Protein AF-A0A5N6RL38-F1 (afdb_monomer_lite)

InterPro domains:
  IPR000118 Granulin [PF00396] (204-251)
  IPR000118 Granulin [SM00277] (193-250)
  IPR013128 Peptidase C1A [PTHR12411] (42-161)
  IPR013201 Cathepsin propeptide inhibitor domain (I29) [PF08246] (51-108)
  IPR013201 Cathepsin propeptide inhibitor domain (I29) [SM00848] (51-108)
  IPR037277 Granulin superfamily [G3DSA:2.10.25.160] (190-253)
  IPR038765 Papain-like cysteine peptidase superfamily [SSF54001] (43-161)

Secondary structure (DSSP, 8-state):
------------------------------TTS------SS--HHHHHHHHHHHHHHHT----STTHHHHHHHHHHHHHHHHHHHHH-TT-SS-----TTTTS-HHHHHHHHSPPPPPS----PPP-GGGPPPTT----S---GGGGT-SPPP---TT-TT-THHHHTTSSSSPPPP----------PPPEE-SSSEEE-TTPEEEEEEEETTEEEEEEEESSTT-EE-TTSSEEE-TTS-EEETTTTEEESSTT-S-EEEPEEPEEPEEGGGGS--

Organism: NCBI:txid176857

Sequence (277 aa):
MGSYRSPPTMAIFLFMIFTISSALDMSIISYDESHGDKSSGRTDEEVMAVYEAWLTKHGKAYNAIGEKEKRFEIFKDNLRFIDEHNNAESRTYKVGLNRFADLTNEEYRSTYLGAKLSTKKRLSKRSDRYEPRVGDQLPDSVDWRKKGVVLDVKDQGSCGRDRECLLMYFKKGQNPPNPGPSPPSPIKPPTVCDNYYNCPESNTCCCVYEYASYCFAWGCCPLESATCCDDHYSCCPHDYPVCNVNAGTCLMSKNNPLGVKALKRTPAKPRWTFGSA

pLDDT: mean 76.68, std 18.56, range [35.06, 96.31]

Foldseek 3Di:
DDDDDDDDDDDDDDDDDDDDDDDDDPDPPPPPPPPPVPPVDDDPVRLVVVVVVLCVVLVDDDDDDCLVVLLSVLLRVLVVVQVVQQPDPPDPDHDDDDNCSSDDPVRCCVQAAADDDPPPPPPDDDDCPPPDDPPDDDDPDDDCVVVVQDDDDDDLPRVRYDCVSVVVRPPDDPHPDPPPPDPPRPLAPFDDPDPWWTHHPQWDWDAQDDDPNDRPWTWTHNHHPWAQDPVSFWIHYPCQNQDPPVVQWGHNDPPDPDTDHTTTTHTTDTPVVPPDD

Radius of gyration: 40.97 Å; chains: 1; bounding box: 90×60×136 Å

Structure (mmCIF, N/CA/C/O backbone):
data_AF-A0A5N6RL38-F1
#
_entry.id   AF-A0A5N6RL38-F1
#
loop_
_atom_site.group_PDB
_atom_site.id
_atom_site.type_symbol
_atom_site.label_atom_id
_atom_site.label_alt_id
_atom_site.label_comp_id
_atom_site.label_asym_id
_atom_site.label_entity_id
_atom_site.label_seq_id
_atom_site.pdbx_PDB_ins_code
_atom_site.Cartn_x
_atom_site.Cartn_y
_atom_site.Cartn_z
_atom_site.occupancy
_atom_site.B_iso_or_equiv
_atom_site.auth_seq_id
_atom_site.auth_comp_id
_atom_site.auth_asym_id
_atom_site.auth_atom_id
_atom_site.pdbx_PDB_model_num
ATOM 1 N N . MET A 1 1 ? -55.870 -2.895 92.019 1.00 42.12 1 MET A N 1
ATOM 2 C CA . MET A 1 1 ? -56.434 -2.339 90.769 1.00 42.12 1 MET A CA 1
ATOM 3 C C . MET A 1 1 ? -55.890 -0.931 90.612 1.00 42.12 1 MET A C 1
ATOM 5 O O . MET A 1 1 ? -56.356 -0.027 91.287 1.00 42.12 1 MET A O 1
ATOM 9 N N . GLY A 1 2 ? -54.806 -0.784 89.849 1.00 36.09 2 GLY A N 1
ATOM 10 C CA . GLY A 1 2 ? -54.150 0.502 89.620 1.00 36.09 2 GLY A CA 1
ATOM 11 C C . GLY A 1 2 ? -54.701 1.179 88.370 1.00 36.09 2 GLY A C 1
ATOM 12 O O . GLY A 1 2 ? -54.863 0.535 87.336 1.00 36.09 2 GLY A O 1
ATOM 13 N N . SER A 1 3 ? -54.987 2.472 88.472 1.00 41.44 3 SER A N 1
ATOM 14 C CA . SER A 1 3 ? -55.182 3.383 87.343 1.00 41.44 3 SER A CA 1
ATOM 15 C C . SER A 1 3 ? -55.082 4.810 87.857 1.00 41.44 3 SER A C 1
ATOM 17 O O . SER A 1 3 ? -56.009 5.251 88.513 1.00 41.44 3 SER A O 1
ATOM 19 N N . TYR A 1 4 ? -53.991 5.514 87.553 1.00 39.34 4 TYR A N 1
ATOM 20 C CA . TYR A 1 4 ? -53.953 6.978 87.459 1.00 39.34 4 TYR A CA 1
ATOM 21 C C . TYR A 1 4 ? -52.812 7.378 86.508 1.00 39.34 4 TYR A C 1
ATOM 23 O O . TYR A 1 4 ? -51.667 6.970 86.688 1.00 39.34 4 TYR A O 1
ATOM 31 N N . ARG A 1 5 ? -53.161 8.126 85.454 1.00 50.78 5 ARG A N 1
ATOM 32 C CA . ARG A 1 5 ? -52.254 8.777 84.493 1.00 50.78 5 ARG A CA 1
ATOM 33 C C . ARG A 1 5 ? -51.988 10.218 84.941 1.00 50.78 5 ARG A C 1
ATOM 35 O O . ARG A 1 5 ? -52.941 10.893 85.321 1.00 50.78 5 ARG A O 1
ATOM 42 N N . SER A 1 6 ? -50.759 10.708 84.756 1.00 51.50 6 SER A N 1
ATOM 43 C CA . SER A 1 6 ? -50.420 12.141 84.617 1.00 51.50 6 SER A CA 1
ATOM 44 C C . SER A 1 6 ? -49.004 12.334 84.006 1.00 51.50 6 SER A C 1
ATOM 46 O O . SER A 1 6 ? -48.228 11.378 84.025 1.00 51.50 6 SER A O 1
ATOM 48 N N . PRO A 1 7 ? -48.688 13.509 83.407 1.00 56.84 7 PRO A N 1
ATOM 49 C CA . PRO A 1 7 ? -47.743 13.698 82.284 1.00 56.84 7 PRO A CA 1
ATOM 50 C C . PRO A 1 7 ? -46.402 14.350 82.702 1.00 56.84 7 PRO A C 1
ATOM 52 O O . PRO A 1 7 ? -46.218 14.613 83.889 1.00 56.84 7 PRO A O 1
ATOM 55 N N . PRO A 1 8 ? -45.518 14.740 81.754 1.00 50.09 8 PRO A N 1
ATOM 56 C CA . PRO A 1 8 ? -44.605 15.846 82.000 1.00 50.09 8 PRO A CA 1
ATOM 57 C C . PRO A 1 8 ? -44.793 17.028 81.041 1.00 50.09 8 PRO A C 1
ATOM 59 O O . PRO A 1 8 ? -44.915 16.922 79.822 1.00 50.09 8 PRO A O 1
ATOM 62 N N . THR A 1 9 ? -44.794 18.170 81.703 1.00 47.78 9 THR A N 1
ATOM 63 C CA . THR A 1 9 ? -44.729 19.564 81.292 1.00 47.78 9 THR A CA 1
ATOM 64 C C . THR A 1 9 ? -43.431 19.948 80.572 1.00 47.78 9 THR A C 1
ATOM 66 O O . THR A 1 9 ? -42.347 19.574 81.000 1.00 47.78 9 THR A O 1
ATOM 69 N N . MET A 1 10 ? -43.592 20.788 79.545 1.00 48.28 10 MET A N 1
ATOM 70 C CA . MET A 1 10 ? -42.823 22.002 79.218 1.00 48.28 10 MET A CA 1
ATOM 71 C C . MET A 1 10 ? -41.293 22.027 79.399 1.00 48.28 10 MET A C 1
ATOM 73 O O . MET A 1 10 ? -40.788 22.165 80.508 1.00 48.28 10 MET A O 1
ATOM 77 N N . ALA A 1 11 ? -40.589 22.173 78.275 1.00 50.19 11 ALA A N 1
ATOM 78 C CA . ALA A 1 11 ? -39.416 23.044 78.176 1.00 50.19 11 ALA A CA 1
ATOM 79 C C . ALA A 1 11 ? -39.351 23.644 76.759 1.00 50.19 11 ALA A C 1
ATOM 81 O O . ALA A 1 11 ? -38.623 23.185 75.885 1.00 50.19 11 ALA A O 1
ATOM 82 N N . ILE A 1 12 ? -40.193 24.653 76.529 1.00 53.59 12 ILE A N 1
ATOM 83 C CA . ILE A 1 12 ? -40.044 25.624 75.442 1.00 53.59 12 ILE A CA 1
ATOM 84 C C . ILE A 1 12 ? -39.131 26.721 75.981 1.00 53.59 12 ILE A C 1
ATOM 86 O O . ILE A 1 12 ? -39.532 27.366 76.935 1.00 53.59 12 ILE A O 1
ATOM 90 N N . PHE A 1 13 ? -37.946 26.893 75.396 1.00 40.84 13 PHE A N 1
ATOM 91 C CA . PHE A 1 13 ? -37.126 28.117 75.275 1.00 40.84 13 PHE A CA 1
ATOM 92 C C . PHE A 1 13 ? -35.859 27.636 74.544 1.00 40.84 13 PHE A C 1
ATOM 94 O O . PHE A 1 13 ? -35.056 26.910 75.112 1.00 40.84 13 PHE A O 1
ATOM 101 N N . LEU A 1 14 ? -35.695 27.839 73.238 1.00 44.47 14 LEU A N 1
ATOM 102 C CA . LEU A 1 14 ? -35.314 29.119 72.650 1.00 44.47 14 LEU A CA 1
ATOM 103 C C . LEU A 1 14 ? -35.793 29.198 71.190 1.00 44.47 14 LEU A C 1
ATOM 105 O O . LEU A 1 14 ? -35.226 28.585 70.290 1.00 44.47 14 LEU A O 1
ATOM 109 N N . PHE A 1 15 ? -36.821 30.013 70.965 1.00 47.41 15 PHE A N 1
ATOM 110 C CA . PHE A 1 15 ? -36.928 30.811 69.748 1.00 47.41 15 PHE A CA 1
ATOM 111 C C . PHE A 1 15 ? -35.796 31.839 69.766 1.00 47.41 15 PHE A C 1
ATOM 113 O O . PHE A 1 15 ? -35.654 32.507 70.787 1.00 47.41 15 PHE A O 1
ATOM 120 N N . MET A 1 16 ? -35.048 31.983 68.666 1.00 48.44 16 MET A N 1
ATOM 121 C CA . MET A 1 16 ? -34.667 33.285 68.103 1.00 48.44 16 MET A CA 1
ATOM 122 C C . MET A 1 16 ? -33.774 33.145 66.841 1.00 48.44 16 MET A C 1
ATOM 124 O O . MET A 1 16 ? -32.588 32.873 66.952 1.00 48.44 16 MET A O 1
ATOM 128 N N . ILE A 1 17 ? -34.391 33.459 65.685 1.00 48.88 17 ILE A N 1
ATOM 129 C CA . ILE A 1 17 ? -33.877 34.230 64.521 1.00 48.88 17 ILE A CA 1
ATOM 130 C C . ILE A 1 17 ? -32.663 33.619 63.758 1.00 48.88 17 ILE A C 1
ATOM 132 O O . ILE A 1 17 ? -31.577 33.502 64.299 1.00 48.88 17 ILE A O 1
ATOM 136 N N . PHE A 1 18 ? -32.741 33.215 62.482 1.00 46.25 18 PHE A N 1
ATOM 137 C CA . PHE A 1 18 ? -33.043 34.070 61.326 1.00 46.25 18 PHE A CA 1
ATOM 138 C C . PHE A 1 18 ? -33.491 33.278 60.085 1.00 46.25 18 PHE A C 1
ATOM 140 O O . PHE A 1 18 ? -32.817 32.372 59.605 1.00 46.25 18 PHE A O 1
ATOM 147 N N . THR A 1 19 ? -34.616 33.720 59.532 1.00 57.88 19 THR A N 1
ATOM 148 C CA . THR A 1 19 ? -35.126 33.487 58.180 1.00 57.88 19 THR A CA 1
ATOM 149 C C . THR A 1 19 ? -34.379 34.343 57.150 1.00 57.88 19 THR A C 1
ATOM 151 O O . THR A 1 19 ? -34.509 35.563 57.205 1.00 57.88 19 THR A O 1
ATOM 154 N N . ILE A 1 20 ? -33.676 33.723 56.197 1.00 51.78 20 ILE A N 1
ATOM 155 C CA . ILE A 1 20 ? -33.351 34.188 54.823 1.00 51.78 20 ILE A CA 1
ATOM 156 C C . ILE A 1 20 ? -33.057 32.870 54.067 1.00 51.78 20 ILE A C 1
ATOM 158 O O . ILE A 1 20 ? -32.337 32.044 54.607 1.00 51.78 20 ILE A O 1
ATOM 162 N N . SER A 1 21 ? -33.552 32.482 52.898 1.00 52.34 21 SER A N 1
ATOM 163 C CA . SER A 1 21 ? -34.237 33.121 51.784 1.00 52.34 21 SER A CA 1
ATOM 164 C C . SER A 1 21 ? -35.012 32.022 51.051 1.00 52.34 21 SER A C 1
ATOM 166 O O . SER A 1 21 ? -34.586 30.869 51.017 1.00 52.34 21 SER A O 1
ATOM 168 N N . SER A 1 22 ? -36.110 32.394 50.416 1.00 54.09 22 SER A N 1
ATOM 169 C CA . SER A 1 22 ? -36.844 31.616 49.421 1.00 54.09 22 SER A CA 1
ATOM 170 C C . SER A 1 22 ? -35.962 31.047 48.298 1.00 54.09 22 SER A C 1
ATOM 172 O O . SER A 1 22 ? -35.181 31.781 47.698 1.00 54.09 22 SER A O 1
ATOM 174 N N . ALA A 1 23 ? -36.193 29.784 47.928 1.00 51.56 23 ALA A N 1
ATOM 175 C CA . ALA A 1 23 ? -36.010 29.301 46.559 1.00 51.56 23 ALA A CA 1
ATOM 176 C C . ALA A 1 23 ? -36.928 28.089 46.299 1.00 51.56 23 ALA A C 1
ATOM 178 O O . ALA A 1 23 ? -36.664 26.979 46.742 1.00 51.56 23 ALA A O 1
ATOM 179 N N . LEU A 1 24 ? -38.064 28.419 45.679 1.00 47.03 24 LEU A N 1
ATOM 180 C CA . LEU A 1 24 ? -38.909 27.694 44.721 1.00 47.03 24 LEU A CA 1
ATOM 181 C C . LEU A 1 24 ? -38.650 26.195 44.475 1.00 47.03 24 LEU A C 1
ATOM 183 O O . LEU A 1 24 ? -37.523 25.787 44.219 1.00 47.03 24 LEU A O 1
ATOM 187 N N . ASP A 1 25 ? -39.756 25.441 44.432 1.00 48.50 25 ASP A N 1
ATOM 188 C CA . ASP A 1 25 ? -39.986 24.273 43.569 1.00 48.50 25 ASP A CA 1
ATOM 189 C C . ASP A 1 25 ? -38.726 23.515 43.126 1.00 48.50 25 ASP A C 1
ATOM 191 O O . ASP A 1 25 ? -38.200 23.718 42.028 1.00 48.50 25 ASP A O 1
ATOM 195 N N . MET A 1 26 ? -38.305 22.524 43.917 1.00 47.22 26 MET A N 1
ATOM 196 C CA . MET A 1 26 ? -37.606 21.372 43.341 1.00 47.22 26 MET A CA 1
ATOM 197 C C . MET A 1 26 ? -38.661 20.533 42.626 1.00 47.22 26 MET A C 1
ATOM 199 O O . MET A 1 26 ? -39.158 19.526 43.125 1.00 47.22 26 MET A O 1
ATOM 203 N N . SER A 1 27 ? -39.074 21.080 41.486 1.00 44.47 27 SER A N 1
ATOM 204 C CA . SER A 1 27 ? -39.887 20.453 40.469 1.00 44.47 27 SER A CA 1
ATOM 205 C C . SER A 1 27 ? -39.521 18.977 40.323 1.00 44.47 27 SER A C 1
ATOM 207 O O . SER A 1 27 ? -38.352 18.585 40.373 1.00 44.47 27 SER A O 1
ATOM 209 N N . ILE A 1 28 ? -40.551 18.165 40.082 1.00 43.66 28 ILE A N 1
ATOM 210 C CA . ILE A 1 28 ? -40.451 17.059 39.135 1.00 43.66 28 ILE A CA 1
ATOM 211 C C . ILE A 1 28 ? -39.807 17.668 37.891 1.00 43.66 28 ILE A C 1
ATOM 213 O O . ILE A 1 28 ? -40.479 18.231 37.028 1.00 43.66 28 ILE A O 1
ATOM 217 N N . ILE A 1 29 ? -38.481 17.647 37.834 1.00 43.50 29 ILE A N 1
ATOM 218 C CA . ILE A 1 29 ? -37.806 17.778 36.569 1.00 43.50 29 ILE A CA 1
ATOM 219 C C . ILE A 1 29 ? -38.124 16.442 35.919 1.00 43.50 29 ILE A C 1
ATOM 221 O O . ILE A 1 29 ? -37.565 15.396 36.243 1.00 43.50 29 ILE A O 1
ATOM 225 N N . SER A 1 30 ? -39.148 16.503 35.077 1.00 51.22 30 SER A N 1
ATOM 226 C CA . SER A 1 30 ? -39.214 15.825 33.796 1.00 51.22 30 SER A CA 1
ATOM 227 C C . SER A 1 30 ? -37.838 15.909 33.113 1.00 51.22 30 SER A C 1
ATOM 229 O O . SER A 1 30 ? -37.623 16.692 32.192 1.00 51.22 30 SER A O 1
ATOM 231 N N . TYR A 1 31 ? -36.880 15.145 33.629 1.00 44.09 31 TYR A N 1
ATOM 232 C CA . TYR A 1 31 ? -35.752 14.627 32.887 1.00 44.09 31 TYR A CA 1
ATOM 233 C C . TYR A 1 31 ? -36.370 13.429 32.153 1.00 44.09 31 TYR A C 1
ATOM 235 O O . TYR A 1 31 ? -36.601 12.393 32.758 1.00 44.09 31 TYR A O 1
ATOM 243 N N . ASP A 1 32 ? -36.802 13.494 30.908 1.00 49.25 32 ASP A N 1
ATOM 244 C CA . ASP A 1 32 ? -36.323 14.320 29.825 1.00 49.25 32 ASP A CA 1
ATOM 245 C C . ASP A 1 32 ? -37.193 13.951 28.611 1.00 49.25 32 ASP A C 1
ATOM 247 O O . ASP A 1 32 ? -37.049 12.877 28.035 1.00 49.25 32 ASP A O 1
ATOM 251 N N . GLU A 1 33 ? -38.154 14.805 28.264 1.00 49.72 33 GLU A N 1
ATOM 252 C CA . GLU A 1 33 ? -38.989 14.649 27.064 1.00 49.72 33 GLU A CA 1
ATOM 253 C C . GLU A 1 33 ? -38.435 15.503 25.906 1.00 49.72 33 GLU A C 1
ATOM 255 O O . GLU A 1 33 ? -39.158 15.887 24.986 1.00 49.72 33 GLU A O 1
ATOM 260 N N . SER A 1 34 ? -37.131 15.830 25.935 1.00 49.81 34 SER A N 1
ATOM 261 C CA . SER A 1 34 ? -36.486 16.579 24.853 1.00 49.81 34 SER A CA 1
ATOM 262 C C . SER A 1 34 ? -35.002 16.292 24.591 1.00 49.81 34 SER A C 1
ATOM 264 O O . SER A 1 34 ? -34.383 17.083 23.882 1.00 49.81 34 SER A O 1
ATOM 266 N N . HIS A 1 35 ? -34.429 15.161 25.009 1.00 49.09 35 HIS A N 1
ATOM 267 C CA . HIS A 1 35 ? -33.326 14.540 24.264 1.00 49.09 35 HIS A CA 1
ATOM 268 C C . HIS A 1 35 ? -33.933 13.581 23.247 1.00 49.09 35 HIS A C 1
ATOM 270 O O . HIS A 1 35 ? -33.623 12.395 23.168 1.00 49.09 35 HIS A O 1
ATOM 276 N N . GLY A 1 36 ? -34.740 14.153 22.353 1.00 46.06 36 GLY A N 1
ATOM 277 C CA . GLY A 1 36 ? -34.623 13.759 20.961 1.00 46.06 36 GLY A CA 1
ATOM 278 C C . GLY A 1 36 ? -33.230 14.168 20.496 1.00 46.06 36 GLY A C 1
ATOM 279 O O . GLY A 1 36 ? -33.098 15.137 19.747 1.00 46.06 36 GLY A O 1
ATOM 280 N N . ASP A 1 37 ? -32.198 13.480 20.995 1.00 44.47 37 ASP A N 1
ATOM 281 C CA . ASP A 1 37 ? -30.865 13.556 20.441 1.00 44.47 37 ASP A CA 1
ATOM 282 C C . ASP A 1 37 ? -31.009 13.024 19.024 1.00 44.47 37 ASP A C 1
ATOM 284 O O . ASP A 1 37 ? -31.020 11.826 18.756 1.00 44.47 37 ASP A O 1
ATOM 288 N N . LYS A 1 38 ? -31.167 13.956 18.089 1.00 48.16 38 LYS A N 1
ATOM 289 C CA . LYS A 1 38 ? -30.940 13.721 16.669 1.00 48.16 38 LYS A CA 1
ATOM 290 C C . LYS A 1 38 ? -29.438 13.551 16.422 1.00 48.16 38 LYS A C 1
ATOM 292 O O . LYS A 1 38 ? -28.908 14.066 15.439 1.00 48.16 38 LYS A O 1
ATOM 297 N N . SER A 1 39 ? -28.747 12.821 17.290 1.00 47.84 39 SER A N 1
ATOM 298 C CA . SER A 1 39 ? -27.558 12.103 16.907 1.00 47.84 39 SER A CA 1
ATOM 299 C C . SER A 1 39 ? -28.033 11.071 15.903 1.00 47.84 39 SER A C 1
ATOM 301 O O . SER A 1 39 ? -28.831 10.187 16.193 1.00 47.84 39 SER A O 1
ATOM 303 N N . SER A 1 40 ? -27.547 11.189 14.678 1.00 56.59 40 SER A N 1
ATOM 304 C CA . SER A 1 40 ? -27.689 10.171 13.638 1.00 56.59 40 SER A CA 1
ATOM 305 C C . SER A 1 40 ? -26.962 8.851 14.003 1.00 56.59 40 SER A C 1
ATOM 307 O O . SER A 1 40 ? -26.599 8.087 13.106 1.00 56.59 40 SER A O 1
ATOM 309 N N . GLY A 1 41 ? -26.685 8.606 15.289 1.00 66.75 41 GLY A N 1
ATOM 310 C CA . GLY A 1 41 ? -25.883 7.518 15.833 1.00 66.75 41 GLY A CA 1
ATOM 311 C C . GLY A 1 41 ? -26.693 6.564 16.714 1.00 66.75 41 GLY A C 1
ATOM 312 O O . GLY A 1 41 ? -27.772 6.894 17.195 1.00 66.75 41 GLY A O 1
ATOM 313 N N . ARG A 1 42 ? -26.154 5.353 16.891 1.00 82.38 42 ARG A N 1
ATOM 314 C CA . ARG A 1 42 ? -26.738 4.274 17.708 1.00 82.38 42 ARG A CA 1
ATOM 315 C C . ARG A 1 42 ? -26.854 4.673 19.180 1.00 82.38 42 ARG A C 1
ATOM 317 O O . ARG A 1 42 ? -25.978 5.385 19.673 1.00 82.38 42 ARG A O 1
ATOM 324 N N . THR A 1 43 ? -27.874 4.171 19.878 1.00 89.62 43 THR A N 1
ATOM 325 C CA . THR A 1 43 ? -28.007 4.393 21.332 1.00 89.62 43 THR A CA 1
ATOM 326 C C . THR A 1 43 ? -26.981 3.573 22.113 1.00 89.62 43 THR A C 1
ATOM 328 O O . THR A 1 43 ? -26.451 2.576 21.612 1.00 89.62 43 THR A O 1
ATOM 331 N N . ASP A 1 44 ? -26.695 3.958 23.356 1.00 86.69 44 ASP A N 1
ATOM 332 C CA . ASP A 1 44 ? -25.724 3.241 24.190 1.00 86.69 44 ASP A CA 1
ATOM 333 C C . ASP A 1 44 ? -26.150 1.789 24.462 1.00 86.69 44 ASP A C 1
ATOM 335 O O . ASP A 1 44 ? -25.299 0.896 24.494 1.00 86.69 44 ASP A O 1
ATOM 339 N N . GLU A 1 45 ? -27.454 1.516 24.558 1.00 90.12 45 GLU A N 1
ATOM 340 C CA . GLU A 1 45 ? -28.002 0.161 24.682 1.00 90.12 45 GLU A CA 1
ATOM 341 C C . GLU A 1 45 ? -27.733 -0.678 23.427 1.00 90.12 45 GLU A C 1
ATOM 343 O O . GLU A 1 45 ? -27.329 -1.840 23.523 1.00 90.12 45 GLU A O 1
ATOM 348 N N . GLU A 1 46 ? -27.908 -0.091 22.240 1.00 91.81 46 GLU A N 1
ATOM 349 C CA . GLU A 1 46 ? -27.611 -0.759 20.971 1.00 91.81 46 GLU A CA 1
ATOM 350 C C . GLU A 1 46 ? -26.112 -1.039 20.831 1.00 91.81 46 GLU A C 1
ATOM 352 O O . GLU A 1 46 ? -25.711 -2.137 20.431 1.00 91.81 46 GLU A O 1
ATOM 357 N N . VAL A 1 47 ? -25.265 -0.069 21.188 1.00 93.44 47 VAL A N 1
ATOM 358 C CA . VAL A 1 47 ? -23.804 -0.224 21.155 1.00 93.44 47 VAL A CA 1
ATOM 359 C C . VAL A 1 47 ? -23.356 -1.307 22.136 1.00 93.44 47 VAL A C 1
ATOM 361 O O . VAL A 1 47 ? -22.500 -2.122 21.781 1.00 93.44 47 VAL A O 1
ATOM 364 N N . MET A 1 48 ? -23.957 -1.378 23.326 1.00 92.44 48 MET A N 1
ATOM 365 C CA . MET A 1 48 ? -23.683 -2.433 24.305 1.00 92.44 48 MET A CA 1
ATOM 366 C C . MET A 1 48 ? -24.052 -3.817 23.763 1.00 92.44 48 MET A C 1
ATOM 368 O O . MET A 1 48 ? -23.231 -4.733 23.820 1.00 92.44 48 MET A O 1
ATOM 372 N N . ALA A 1 49 ? -25.231 -3.971 23.156 1.00 94.69 49 ALA A N 1
ATOM 373 C CA . ALA A 1 49 ? -25.642 -5.243 22.558 1.00 94.69 49 ALA A CA 1
ATOM 374 C C . ALA A 1 49 ? -24.682 -5.694 21.439 1.00 94.69 49 ALA A C 1
ATOM 376 O O . ALA A 1 49 ? -24.295 -6.866 21.362 1.00 94.69 49 ALA A O 1
ATOM 377 N N . VAL A 1 50 ? -24.236 -4.758 20.592 1.00 94.69 50 VAL A N 1
ATOM 378 C CA . VAL A 1 50 ? -23.227 -5.026 19.554 1.00 94.69 50 VAL A CA 1
ATOM 379 C C . VAL A 1 50 ? -21.884 -5.416 20.176 1.00 94.69 50 VAL A C 1
ATOM 381 O O . VAL A 1 50 ? -21.222 -6.332 19.678 1.00 94.69 50 VAL A O 1
ATOM 384 N N . TYR A 1 51 ? -21.481 -4.758 21.262 1.00 94.69 51 TYR A N 1
ATOM 385 C CA . TYR A 1 51 ? -20.240 -5.055 21.970 1.00 94.69 51 TYR A CA 1
ATOM 386 C C . TYR A 1 51 ? -20.250 -6.459 22.580 1.00 94.69 51 TYR A C 1
ATOM 388 O O . TYR A 1 51 ? -19.310 -7.221 22.362 1.00 94.69 51 TYR A O 1
ATOM 396 N N . GLU A 1 52 ? -21.320 -6.863 23.261 1.00 93.56 52 GLU A N 1
ATOM 397 C CA . GLU A 1 52 ? -21.435 -8.204 23.854 1.00 93.56 52 GLU A CA 1
ATOM 398 C C . GLU A 1 52 ? -21.417 -9.318 22.797 1.00 93.56 52 GLU A C 1
ATOM 400 O O . GLU A 1 52 ? -20.721 -10.335 22.947 1.00 93.56 52 GLU A O 1
ATOM 405 N N . ALA A 1 53 ? -22.105 -9.102 21.672 1.00 95.31 53 ALA A N 1
ATOM 406 C CA . ALA A 1 53 ? -22.042 -10.004 20.525 1.00 95.31 53 ALA A CA 1
ATOM 407 C C . ALA A 1 53 ? -20.620 -10.074 19.941 1.00 95.31 53 ALA A C 1
ATOM 409 O O . ALA A 1 53 ? -20.125 -11.153 19.595 1.00 95.31 53 ALA A O 1
ATOM 410 N N . TRP A 1 54 ? -19.930 -8.933 19.860 1.00 96.31 54 TRP A N 1
ATOM 411 C CA . TRP A 1 54 ? -18.552 -8.853 19.386 1.00 96.31 54 TRP A CA 1
ATOM 412 C C . TRP A 1 54 ? -17.568 -9.576 20.315 1.00 96.31 54 TRP A C 1
ATOM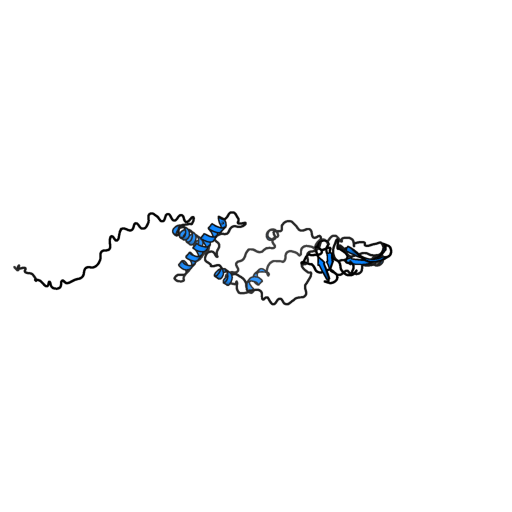 414 O O . TRP A 1 54 ? -16.699 -10.295 19.808 1.00 96.31 54 TRP A O 1
ATOM 424 N N . LEU A 1 55 ? -17.724 -9.453 21.639 1.00 94.38 55 LEU A N 1
ATOM 425 C CA . LEU A 1 55 ? -16.910 -10.158 22.637 1.00 94.38 55 LEU A CA 1
ATOM 426 C C . LEU A 1 55 ? -17.031 -11.669 22.475 1.00 94.38 55 LEU A C 1
ATOM 428 O O . LEU A 1 55 ? -16.018 -12.367 22.407 1.00 94.38 55 LEU A O 1
ATOM 432 N N . THR A 1 56 ? -18.266 -12.153 22.336 1.00 94.31 56 THR A N 1
ATOM 433 C CA . THR A 1 56 ? -18.564 -13.575 22.133 1.00 94.31 56 THR A CA 1
ATOM 434 C C . THR A 1 56 ? -17.940 -14.081 20.834 1.00 94.31 56 THR A C 1
ATOM 436 O O . THR A 1 56 ? -17.249 -15.098 20.825 1.00 94.31 56 THR A O 1
ATOM 439 N N . LYS A 1 57 ? -18.104 -13.333 19.736 1.00 94.31 57 LYS A N 1
ATOM 440 C CA . LYS A 1 57 ? -17.559 -13.692 18.418 1.00 94.31 57 LYS A CA 1
ATOM 441 C C . LYS A 1 57 ? -16.031 -13.783 18.404 1.00 94.31 57 LYS A C 1
ATOM 443 O O . LYS A 1 57 ? -15.482 -14.618 17.690 1.00 94.31 57 LYS A O 1
ATOM 448 N N . HIS A 1 58 ? -15.348 -12.918 19.150 1.00 91.62 58 HIS A N 1
ATOM 449 C CA . HIS A 1 58 ? -13.883 -12.848 19.166 1.00 91.62 58 HIS A CA 1
ATOM 450 C C . HIS A 1 58 ? -13.245 -13.537 20.380 1.00 91.62 58 HIS A C 1
ATOM 452 O O . HIS A 1 58 ? -12.024 -13.476 20.521 1.00 91.62 58 HIS A O 1
ATOM 458 N N . GLY A 1 59 ? -14.039 -14.185 21.241 1.00 91.38 59 GLY A N 1
ATOM 459 C CA . GLY A 1 59 ? -13.554 -14.885 22.433 1.00 91.38 59 GLY A CA 1
ATOM 460 C C . GLY A 1 59 ? -12.819 -13.971 23.418 1.00 91.38 59 GLY A C 1
ATOM 461 O O . GLY A 1 59 ? -11.793 -14.362 23.972 1.00 91.38 59 GLY A O 1
ATOM 462 N N . LYS A 1 60 ? -13.290 -12.732 23.592 1.00 89.44 60 LYS A N 1
ATOM 463 C CA . LYS A 1 60 ? -12.658 -11.723 24.455 1.00 89.44 60 LYS A CA 1
ATOM 464 C C . LYS A 1 60 ? -13.228 -11.796 25.871 1.00 89.44 60 LYS A C 1
ATOM 466 O O . LYS A 1 60 ? -14.442 -11.789 26.053 1.00 89.44 60 LYS A O 1
ATOM 471 N N . ALA A 1 61 ? -12.344 -11.803 26.865 1.00 89.31 61 ALA A N 1
ATOM 472 C CA . ALA A 1 61 ? -12.689 -11.714 28.279 1.00 89.31 61 ALA A CA 1
ATOM 473 C C . ALA A 1 61 ? -11.698 -10.780 28.984 1.00 89.31 61 ALA A C 1
ATOM 475 O O . ALA A 1 61 ? -10.490 -10.892 28.766 1.00 89.31 61 ALA A O 1
ATOM 476 N N . TYR A 1 62 ? -12.209 -9.871 29.816 1.00 89.88 62 TYR A N 1
ATOM 477 C CA . TYR A 1 62 ? -11.406 -8.921 30.587 1.00 89.88 62 TYR A CA 1
ATOM 478 C C . TYR A 1 62 ? -11.622 -9.183 32.071 1.00 89.88 62 TYR A C 1
ATOM 480 O O . TYR A 1 62 ? -12.761 -9.243 32.530 1.00 89.88 62 TYR A O 1
ATOM 488 N N . ASN A 1 63 ? -10.523 -9.352 32.803 1.00 83.81 63 ASN A N 1
ATOM 489 C CA . ASN A 1 63 ? -10.551 -9.737 34.216 1.00 83.81 63 ASN A CA 1
ATOM 490 C C . ASN A 1 63 ? -10.113 -8.596 35.144 1.00 83.81 63 ASN A C 1
ATOM 492 O O . ASN A 1 63 ? -10.303 -8.690 36.355 1.00 83.81 63 ASN A O 1
ATOM 496 N N . ALA A 1 64 ? -9.497 -7.538 34.607 1.00 86.69 64 ALA A N 1
ATOM 497 C CA . ALA A 1 64 ? -9.072 -6.398 35.404 1.00 86.69 64 ALA A CA 1
ATOM 498 C C . ALA A 1 64 ? -10.243 -5.436 35.661 1.00 86.69 64 ALA A C 1
ATOM 500 O O . ALA A 1 64 ? -11.063 -5.164 34.782 1.00 86.69 64 ALA A O 1
ATOM 501 N N . ILE A 1 65 ? -10.298 -4.901 36.882 1.00 84.88 65 ILE A N 1
ATOM 502 C CA . ILE A 1 65 ? -11.306 -3.921 37.304 1.00 84.88 65 ILE A CA 1
ATOM 503 C C . ILE A 1 65 ? -11.184 -2.674 36.418 1.00 84.88 65 ILE A C 1
ATOM 505 O O . ILE A 1 65 ? -10.088 -2.130 36.276 1.00 84.88 65 ILE A O 1
ATOM 509 N N . GLY A 1 66 ? -12.288 -2.219 35.823 1.00 86.38 66 GLY A N 1
ATOM 510 C CA . GLY A 1 66 ? -12.303 -1.038 34.953 1.00 86.38 66 GLY A CA 1
ATOM 511 C C . GLY A 1 66 ? -11.791 -1.282 33.528 1.00 86.38 66 GLY A C 1
ATOM 512 O O . GLY A 1 66 ? -11.867 -0.385 32.686 1.00 86.38 66 GLY A O 1
ATOM 513 N N . GLU A 1 67 ? -11.238 -2.464 33.223 1.00 89.75 67 GLU A N 1
ATOM 514 C CA . GLU A 1 67 ? -10.736 -2.759 31.877 1.00 89.75 67 GLU A CA 1
ATOM 515 C C . GLU A 1 67 ? -11.885 -2.925 30.888 1.00 89.75 67 GLU A C 1
ATOM 517 O O . GLU A 1 67 ? -11.806 -2.395 29.783 1.00 89.75 67 GLU A O 1
ATOM 522 N N . LYS A 1 68 ? -12.965 -3.607 31.285 1.00 88.50 68 LYS A N 1
ATOM 523 C CA . LYS A 1 68 ? -14.137 -3.803 30.424 1.00 88.50 68 LYS A CA 1
ATOM 524 C C . LYS A 1 68 ? -14.746 -2.458 30.021 1.00 88.50 68 LYS A C 1
ATOM 526 O O . LYS A 1 68 ? -15.014 -2.246 28.844 1.00 88.50 68 LYS A O 1
ATOM 531 N N . GLU A 1 69 ? -14.886 -1.541 30.971 1.00 91.12 69 GLU A N 1
ATOM 532 C CA . GLU A 1 69 ? -15.426 -0.198 30.760 1.00 91.12 69 GLU A CA 1
ATOM 533 C C . GLU A 1 69 ? -14.511 0.618 29.838 1.00 91.12 69 GLU A C 1
ATOM 535 O O . GLU A 1 69 ? -14.967 1.161 28.835 1.00 91.12 69 GLU A O 1
ATOM 540 N N . LYS A 1 70 ? -13.192 0.618 30.085 1.00 93.62 70 LYS A N 1
ATOM 541 C CA . LYS A 1 70 ? -12.224 1.286 29.196 1.00 93.62 70 LYS A CA 1
ATOM 542 C C . LYS A 1 70 ? -12.280 0.729 27.767 1.00 93.62 70 LYS A C 1
ATOM 544 O O . LYS A 1 70 ? -12.211 1.485 26.801 1.00 93.62 70 LYS A O 1
ATOM 549 N N . ARG A 1 71 ? -12.361 -0.596 27.617 1.00 94.62 71 ARG A N 1
ATOM 550 C CA . ARG A 1 71 ? -12.420 -1.274 26.310 1.00 94.62 71 ARG A CA 1
ATOM 551 C C . ARG A 1 71 ? -13.730 -0.983 25.586 1.00 94.62 71 ARG A C 1
ATOM 553 O O . ARG A 1 71 ? -13.713 -0.880 24.362 1.00 94.62 71 ARG A O 1
ATOM 560 N N . PHE A 1 72 ? -14.824 -0.828 26.325 1.00 93.94 72 PHE A N 1
ATOM 561 C CA . PHE A 1 72 ? -16.120 -0.436 25.787 1.00 93.94 72 PHE A CA 1
ATOM 562 C C . PHE A 1 72 ? -16.109 0.994 25.233 1.00 93.94 72 PHE A C 1
ATOM 564 O O . PHE A 1 72 ? -16.545 1.194 24.103 1.00 93.94 72 PHE A O 1
ATOM 571 N N . GLU A 1 73 ? -15.519 1.961 25.943 1.00 93.38 73 GLU A N 1
ATOM 572 C CA . GLU A 1 73 ? -15.380 3.339 25.434 1.00 93.38 73 GLU A CA 1
ATOM 573 C C . GLU A 1 73 ? -14.571 3.390 24.129 1.00 93.38 73 GLU A C 1
ATOM 575 O O . GLU A 1 73 ? -14.992 3.983 23.136 1.00 93.38 73 GLU A O 1
ATOM 580 N N . ILE A 1 74 ? -13.445 2.668 24.077 1.00 94.88 74 ILE A N 1
ATOM 581 C CA . ILE A 1 74 ? -12.631 2.550 22.855 1.00 94.88 74 ILE A CA 1
ATOM 582 C C . ILE A 1 74 ? -13.439 1.909 21.717 1.00 94.88 74 ILE A C 1
ATOM 584 O O . ILE A 1 74 ? -13.350 2.328 20.561 1.00 94.88 74 ILE A O 1
ATOM 588 N N . PHE A 1 75 ? -14.229 0.884 22.032 1.00 95.94 75 PHE A N 1
ATOM 589 C CA . PHE A 1 75 ? -15.085 0.214 21.062 1.00 95.94 75 PHE A CA 1
ATOM 590 C C . PHE A 1 75 ? -16.162 1.146 20.503 1.00 95.94 75 PHE A C 1
ATOM 592 O O . PHE A 1 75 ? -16.380 1.156 19.291 1.00 95.94 75 PHE A O 1
ATOM 599 N N . LYS A 1 76 ? -16.794 1.957 21.357 1.00 94.69 76 LYS A N 1
ATOM 600 C CA . LYS A 1 76 ? -17.794 2.961 20.971 1.00 94.69 76 LYS A CA 1
ATOM 601 C C . LYS A 1 76 ? -17.201 3.988 20.007 1.00 94.69 76 LYS A C 1
ATOM 603 O O . LYS A 1 76 ? -17.782 4.244 18.951 1.00 94.69 76 LYS A O 1
ATOM 608 N N . ASP A 1 77 ? -16.007 4.495 20.305 1.00 94.62 77 ASP A N 1
ATOM 609 C CA . ASP A 1 77 ? -15.287 5.417 19.422 1.00 94.62 77 ASP A CA 1
ATOM 610 C C . ASP A 1 77 ? -14.942 4.785 18.065 1.00 94.62 77 ASP A C 1
ATOM 612 O O . ASP A 1 77 ? -15.152 5.394 17.012 1.00 94.62 77 ASP A O 1
ATOM 616 N N . ASN A 1 78 ? -14.461 3.539 18.066 1.00 95.81 78 ASN A N 1
ATOM 617 C CA . ASN A 1 78 ? -14.148 2.811 16.837 1.00 95.81 78 ASN A CA 1
ATOM 618 C C . ASN A 1 78 ? -15.405 2.479 16.014 1.00 95.81 78 ASN A C 1
ATOM 620 O O . ASN A 1 78 ? -15.354 2.506 14.783 1.00 95.81 78 ASN A O 1
ATOM 624 N N . LEU A 1 79 ? -16.533 2.180 16.662 1.00 94.38 79 LEU A N 1
ATOM 625 C CA . LEU A 1 79 ? -17.806 1.923 15.990 1.00 94.38 79 LEU A CA 1
ATOM 626 C C . LEU A 1 79 ? -18.342 3.189 15.318 1.00 94.38 79 LEU A C 1
ATOM 628 O O . LEU A 1 79 ? -18.715 3.136 14.146 1.00 94.38 79 LEU A O 1
ATOM 632 N N . ARG A 1 80 ? -18.279 4.332 16.012 1.00 92.62 80 ARG A N 1
ATOM 633 C CA . ARG A 1 80 ? -18.620 5.642 15.442 1.00 92.62 80 ARG A CA 1
ATOM 634 C C . ARG A 1 80 ? -17.773 5.943 14.205 1.00 92.62 80 ARG A C 1
ATOM 636 O O . ARG A 1 80 ? -18.316 6.278 13.157 1.00 92.62 80 ARG A O 1
ATOM 643 N N . PHE A 1 81 ? -16.459 5.721 14.287 1.00 93.25 81 PHE A N 1
ATOM 644 C CA . PHE A 1 81 ? -15.563 5.863 13.135 1.00 93.25 81 PHE A CA 1
ATOM 645 C C . PHE A 1 81 ? -15.965 4.959 11.958 1.00 93.25 81 PHE A C 1
ATOM 647 O O . PHE A 1 81 ? -15.914 5.388 10.805 1.00 93.25 81 PHE A O 1
ATOM 654 N N . ILE A 1 82 ? -16.359 3.710 12.225 1.00 94.12 82 ILE A N 1
ATOM 655 C CA . ILE A 1 82 ? -16.779 2.765 11.183 1.00 94.12 82 ILE A CA 1
ATOM 656 C C . ILE A 1 82 ? -18.039 3.254 10.468 1.00 94.12 82 ILE A C 1
ATOM 658 O O . ILE A 1 82 ? -18.085 3.214 9.236 1.00 94.12 82 ILE A O 1
ATOM 662 N N . ASP A 1 83 ? -19.039 3.713 11.217 1.00 91.94 83 ASP A N 1
ATOM 663 C CA . ASP A 1 83 ? -20.291 4.210 10.645 1.00 91.94 83 ASP A CA 1
ATOM 664 C C . ASP A 1 83 ? -20.044 5.463 9.799 1.00 91.94 83 ASP A C 1
ATOM 666 O O . ASP A 1 83 ? -20.430 5.508 8.632 1.00 91.94 83 ASP A O 1
ATOM 670 N N . GLU A 1 84 ? -19.320 6.445 10.340 1.00 92.00 84 GLU A N 1
ATOM 671 C CA . GLU A 1 84 ? -18.966 7.677 9.626 1.00 92.00 84 GLU A CA 1
ATOM 672 C C . GLU A 1 84 ? -18.160 7.393 8.352 1.00 92.00 84 GLU A C 1
ATOM 674 O O . GLU A 1 84 ? -18.429 7.964 7.292 1.00 92.00 84 GLU A O 1
ATOM 679 N N . HIS A 1 85 ? -17.181 6.485 8.423 1.00 91.94 85 HIS A N 1
ATOM 680 C CA . HIS A 1 85 ? -16.361 6.125 7.270 1.00 91.94 85 HIS A CA 1
ATOM 681 C C . HIS A 1 85 ? -17.189 5.459 6.172 1.00 91.94 85 HIS A C 1
ATOM 683 O O . HIS A 1 85 ? -17.029 5.789 5.000 1.00 91.94 85 HIS A O 1
ATOM 689 N N . ASN A 1 86 ? -18.067 4.527 6.538 1.00 93.25 86 ASN A N 1
ATOM 690 C CA . ASN A 1 86 ? -18.849 3.761 5.572 1.00 93.25 86 ASN A CA 1
ATOM 691 C C . ASN A 1 86 ? -20.042 4.540 4.999 1.00 93.25 86 ASN A C 1
ATOM 693 O O . ASN A 1 86 ? -20.499 4.196 3.910 1.00 93.25 86 ASN A O 1
ATOM 697 N N . ASN A 1 87 ? -20.524 5.568 5.702 1.00 90.81 87 ASN A N 1
ATOM 698 C CA . ASN A 1 87 ? -21.592 6.452 5.233 1.00 90.81 87 ASN A CA 1
ATOM 699 C C . ASN A 1 87 ? -21.085 7.560 4.293 1.00 90.81 87 ASN A C 1
ATOM 701 O O . ASN A 1 87 ? -21.879 8.183 3.593 1.00 90.81 87 ASN A O 1
ATOM 705 N N . ALA A 1 88 ? -19.775 7.816 4.249 1.00 91.00 88 ALA A N 1
ATOM 706 C CA . ALA A 1 88 ? -19.196 8.804 3.347 1.00 91.00 88 ALA A CA 1
ATOM 707 C C . ALA A 1 88 ? -19.116 8.277 1.898 1.00 91.00 88 ALA A C 1
ATOM 709 O O . ALA A 1 88 ? -18.405 7.314 1.612 1.00 91.00 88 ALA A O 1
ATOM 710 N N . GLU A 1 89 ? -19.769 8.966 0.957 1.00 81.69 89 GLU A N 1
ATOM 711 C CA . GLU A 1 89 ? -19.846 8.565 -0.463 1.00 81.69 89 GLU A CA 1
ATOM 712 C C . GLU A 1 89 ? -18.489 8.558 -1.199 1.00 81.69 89 GLU A C 1
ATOM 714 O O . GLU A 1 89 ? -18.337 7.915 -2.234 1.00 81.69 89 GLU A O 1
ATOM 719 N N . SER A 1 90 ? -17.472 9.244 -0.667 1.00 87.81 90 SER A N 1
ATOM 720 C CA . SER A 1 90 ? -16.162 9.424 -1.310 1.00 87.81 90 SER A CA 1
ATOM 721 C C . SER A 1 90 ? -15.123 8.339 -0.986 1.00 87.81 90 SER A C 1
ATOM 723 O O . SER A 1 90 ? -13.950 8.477 -1.350 1.00 87.81 90 SER A O 1
ATOM 725 N N . ARG A 1 91 ? -15.497 7.263 -0.281 1.00 87.88 91 ARG A N 1
ATOM 726 C CA . ARG A 1 91 ? -14.549 6.214 0.139 1.00 87.88 91 ARG A CA 1
ATOM 727 C C . ARG A 1 91 ? -14.465 5.070 -0.871 1.00 87.88 91 ARG A C 1
ATOM 729 O O . ARG A 1 91 ? -15.467 4.524 -1.314 1.00 87.88 91 ARG A O 1
ATOM 736 N N . THR A 1 92 ? -13.237 4.656 -1.187 1.00 94.56 92 THR A N 1
ATOM 737 C CA . THR A 1 92 ? -12.948 3.523 -2.089 1.00 94.56 92 THR A CA 1
ATOM 738 C C . THR A 1 92 ? -12.937 2.165 -1.385 1.00 94.56 92 THR A C 1
ATOM 740 O O . THR A 1 92 ? -12.847 1.129 -2.040 1.00 94.56 92 THR A O 1
ATOM 743 N N . TYR A 1 93 ? -13.004 2.153 -0.053 1.00 94.12 93 TYR A N 1
ATOM 744 C CA . TYR A 1 93 ? -13.009 0.949 0.767 1.00 94.12 93 TYR A CA 1
ATOM 745 C C . TYR A 1 93 ? -13.977 1.103 1.936 1.00 94.12 93 TYR A C 1
ATOM 747 O O . TYR A 1 93 ? -14.425 2.204 2.246 1.00 94.12 93 TYR A O 1
ATOM 755 N N . LYS A 1 94 ? -14.297 -0.027 2.566 1.00 94.44 94 LYS A N 1
ATOM 756 C CA . LYS A 1 94 ? -15.139 -0.093 3.758 1.00 94.44 94 LYS A CA 1
ATOM 757 C C . LYS A 1 94 ? -14.345 -0.651 4.924 1.00 94.44 94 LYS A C 1
ATOM 759 O O . LYS A 1 94 ? -13.469 -1.500 4.740 1.00 94.44 94 LYS A O 1
ATOM 764 N N . VAL A 1 95 ? -14.679 -0.192 6.118 1.00 94.62 95 VAL A N 1
ATOM 765 C CA . VAL A 1 95 ? -14.117 -0.681 7.381 1.00 94.62 95 VAL A CA 1
ATOM 766 C C . VAL A 1 95 ? -15.184 -1.438 8.164 1.00 94.62 95 VAL A C 1
ATOM 768 O O . VAL A 1 95 ? -16.377 -1.309 7.900 1.00 94.62 95 VAL A O 1
ATOM 771 N N . GLY A 1 96 ? -14.773 -2.267 9.118 1.00 94.62 96 GLY A N 1
ATOM 772 C CA . GLY A 1 96 ? -15.711 -3.055 9.909 1.00 94.62 96 GLY A CA 1
ATOM 773 C C . GLY A 1 96 ? -15.106 -3.561 11.208 1.00 94.62 96 GLY A C 1
ATOM 774 O O . GLY A 1 96 ? -13.890 -3.509 11.409 1.00 94.62 96 GLY A O 1
ATOM 775 N N . LEU A 1 97 ? -15.981 -4.067 12.077 1.00 95.06 97 LEU A N 1
ATOM 776 C CA . LEU A 1 97 ? -15.618 -4.589 13.389 1.00 95.06 97 LEU A CA 1
ATOM 777 C C . LEU A 1 97 ? -14.760 -5.849 13.258 1.00 95.06 97 LEU A C 1
ATOM 779 O O . LEU A 1 97 ? -15.247 -6.937 12.942 1.00 95.06 97 LEU A O 1
ATOM 783 N N . ASN A 1 98 ? -13.470 -5.685 13.524 1.00 94.44 98 ASN A N 1
ATOM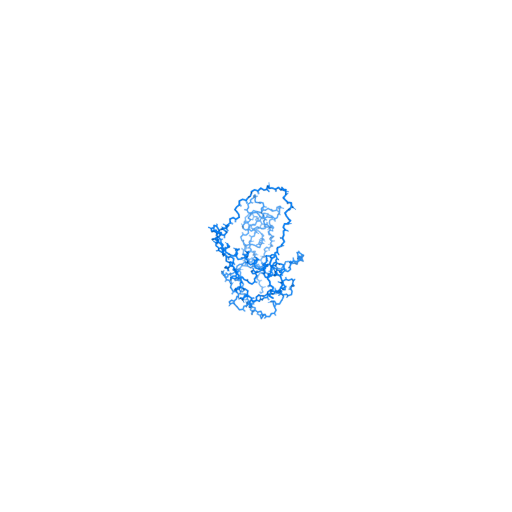 784 C CA . ASN A 1 98 ? -12.480 -6.754 13.554 1.00 94.44 98 ASN A CA 1
ATOM 785 C C . ASN A 1 98 ? -12.026 -7.027 15.003 1.00 94.44 98 ASN A C 1
ATOM 787 O O . ASN A 1 98 ? -12.513 -6.406 15.947 1.00 94.44 98 ASN A O 1
ATOM 791 N N . ARG A 1 99 ? -11.068 -7.942 15.189 1.00 92.31 99 ARG A N 1
ATOM 792 C CA . ARG A 1 99 ? -10.530 -8.330 16.511 1.00 92.31 99 ARG A CA 1
ATOM 793 C C . ARG A 1 99 ? -9.806 -7.218 17.292 1.00 92.31 99 ARG A C 1
ATOM 795 O O . ARG A 1 99 ? -9.426 -7.451 18.439 1.00 92.31 99 ARG A O 1
ATOM 802 N N . PHE A 1 100 ? -9.540 -6.086 16.643 1.00 94.19 100 PHE A N 1
ATOM 803 C CA . PHE A 1 100 ? -8.819 -4.927 17.172 1.00 94.19 100 PHE A CA 1
ATOM 804 C C . PHE A 1 100 ? -9.754 -3.747 17.476 1.00 94.19 100 PHE A C 1
ATOM 806 O O . PHE A 1 100 ? -9.269 -2.667 17.791 1.00 94.19 100 PHE A O 1
ATOM 813 N N . ALA A 1 101 ? -11.076 -3.932 17.377 1.00 95.19 101 ALA A N 1
ATOM 814 C CA . ALA A 1 101 ? -12.055 -2.876 17.637 1.00 95.19 101 ALA A CA 1
ATOM 815 C C . ALA A 1 101 ? -12.038 -2.358 19.092 1.00 95.19 101 ALA A C 1
ATOM 817 O O . ALA A 1 101 ? -12.569 -1.288 19.355 1.00 95.19 101 ALA A O 1
ATOM 818 N N . ASP A 1 102 ? -11.407 -3.074 20.024 1.00 94.62 102 ASP A N 1
ATOM 819 C CA . ASP A 1 102 ? -11.219 -2.696 21.432 1.00 94.62 102 ASP A CA 1
ATOM 820 C C . ASP A 1 102 ? -9.875 -1.998 21.724 1.00 94.62 102 ASP A C 1
ATOM 822 O O . ASP A 1 102 ? -9.506 -1.817 22.890 1.00 94.62 102 ASP A O 1
ATOM 826 N N . LEU A 1 103 ? -9.103 -1.658 20.686 1.00 94.00 103 LEU A N 1
ATOM 827 C CA . LEU A 1 103 ? -7.780 -1.043 20.805 1.00 94.00 103 LEU A CA 1
ATOM 828 C C . LEU A 1 103 ? -7.773 0.381 20.252 1.00 94.00 103 LEU A C 1
ATOM 830 O O . LEU A 1 103 ? -8.407 0.673 19.236 1.00 94.00 103 LEU A O 1
ATOM 834 N N . THR A 1 104 ? -6.982 1.252 20.881 1.00 93.88 104 THR A N 1
ATOM 835 C CA . THR A 1 104 ? -6.659 2.553 20.283 1.00 93.88 104 THR A CA 1
ATOM 836 C C . THR A 1 104 ? -5.656 2.376 19.147 1.00 93.88 104 THR A C 1
ATOM 838 O O . THR A 1 104 ? -4.958 1.357 19.045 1.00 93.88 104 THR A O 1
ATOM 841 N N . ASN A 1 105 ? -5.532 3.391 18.291 1.00 91.06 105 ASN A N 1
ATOM 842 C CA . ASN A 1 105 ? -4.543 3.358 17.224 1.00 91.06 105 ASN A CA 1
ATOM 843 C C . ASN A 1 105 ? -3.113 3.259 17.784 1.00 91.06 105 ASN A C 1
ATOM 845 O O . ASN A 1 105 ? -2.304 2.495 17.259 1.00 91.06 105 ASN A O 1
ATOM 849 N N . GLU A 1 106 ? -2.791 3.958 18.877 1.00 90.31 106 GLU A N 1
ATOM 850 C CA . GLU A 1 106 ? -1.471 3.869 19.515 1.00 90.31 106 GLU A CA 1
ATOM 851 C C . GLU A 1 106 ? -1.206 2.482 20.116 1.00 90.31 106 GLU A C 1
ATOM 853 O O . GLU A 1 106 ? -0.114 1.928 19.935 1.00 90.31 106 GLU A O 1
ATOM 858 N N . GLU A 1 107 ? -2.195 1.890 20.794 1.00 90.06 107 GLU A N 1
ATOM 859 C CA . GLU A 1 107 ? -2.093 0.535 21.351 1.00 90.06 107 GLU A CA 1
ATOM 860 C C . GLU A 1 107 ? -1.885 -0.499 20.234 1.00 90.06 107 GLU A C 1
ATOM 862 O O . GLU A 1 107 ? -0.991 -1.349 20.319 1.00 90.06 107 GLU A O 1
ATOM 867 N N . TYR A 1 108 ? -2.635 -0.376 19.134 1.00 89.56 108 TYR A N 1
ATOM 868 C CA . TYR A 1 108 ? -2.463 -1.218 17.954 1.00 89.56 108 TYR A CA 1
ATOM 869 C C . TYR A 1 108 ? -1.055 -1.078 17.360 1.00 89.56 108 TYR A C 1
ATOM 871 O O . TYR A 1 108 ? -0.359 -2.071 17.134 1.00 89.56 108 TYR A O 1
ATOM 879 N N . ARG A 1 109 ? -0.595 0.160 17.149 1.00 85.81 109 ARG A N 1
ATOM 880 C CA . ARG A 1 109 ? 0.717 0.444 16.551 1.00 85.81 109 ARG A CA 1
ATOM 881 C C . ARG A 1 109 ? 1.873 -0.071 17.397 1.00 85.81 109 ARG A C 1
ATOM 883 O O . ARG A 1 109 ? 2.836 -0.587 16.842 1.00 85.81 109 ARG A O 1
ATOM 890 N N . SER A 1 110 ? 1.794 0.076 18.714 1.00 82.88 110 SER A N 1
ATOM 891 C CA . SER A 1 110 ? 2.856 -0.351 19.633 1.00 82.88 110 SER A CA 1
ATOM 892 C C . SER A 1 110 ? 2.932 -1.870 19.817 1.00 82.88 110 SER A C 1
ATOM 894 O O . SER A 1 110 ? 4.007 -2.389 20.119 1.00 82.88 110 SER A O 1
ATOM 896 N N . THR A 1 111 ? 1.821 -2.580 19.603 1.00 81.38 111 THR A N 1
ATOM 897 C CA . THR A 1 111 ? 1.726 -4.029 19.836 1.00 81.38 111 THR A CA 1
ATOM 898 C C . THR A 1 111 ? 1.887 -4.853 18.557 1.00 81.38 111 THR A C 1
ATOM 900 O O . THR A 1 111 ? 2.530 -5.902 18.584 1.00 81.38 111 THR A O 1
ATOM 903 N N . TYR A 1 112 ? 1.328 -4.390 17.432 1.00 80.06 112 TYR A N 1
ATOM 904 C CA . TYR A 1 112 ? 1.205 -5.186 16.202 1.00 80.06 112 TYR A CA 1
ATOM 905 C C . TYR A 1 112 ? 2.072 -4.701 15.036 1.00 80.06 112 TYR A C 1
ATOM 907 O O . TYR A 1 112 ? 2.309 -5.477 14.108 1.00 80.06 112 TYR A O 1
ATOM 915 N N . LEU A 1 113 ? 2.579 -3.463 15.047 1.00 80.81 113 LEU A N 1
ATOM 916 C CA . LEU A 1 113 ? 3.489 -3.013 13.991 1.00 80.81 113 LEU A CA 1
ATOM 917 C C . LEU A 1 113 ? 4.943 -3.366 14.331 1.00 80.81 113 LEU A C 1
ATOM 919 O O . LEU A 1 113 ? 5.465 -2.981 15.374 1.00 80.81 113 LEU A O 1
ATOM 923 N N . GLY A 1 114 ? 5.586 -4.080 13.400 1.00 69.00 114 GLY A N 1
ATOM 924 C CA . GLY A 1 114 ? 6.983 -4.515 13.459 1.00 69.00 114 GLY A CA 1
ATOM 925 C C . GLY A 1 114 ? 7.993 -3.399 13.752 1.00 69.00 114 GLY A C 1
ATOM 926 O O . GLY A 1 114 ? 7.794 -2.239 13.386 1.00 69.00 114 GLY A O 1
ATOM 927 N N . ALA A 1 115 ? 9.127 -3.770 14.361 1.00 60.06 115 ALA A N 1
ATOM 928 C CA . ALA A 1 115 ? 10.234 -2.869 14.682 1.00 60.06 115 ALA A CA 1
ATOM 929 C C . ALA A 1 115 ? 10.646 -1.960 13.505 1.00 60.06 115 ALA A C 1
ATOM 931 O O . ALA A 1 115 ? 10.847 -2.422 12.379 1.00 60.06 115 ALA A O 1
ATOM 932 N N . LYS A 1 116 ? 10.860 -0.667 13.799 1.00 58.59 116 LYS A N 1
ATOM 933 C CA . LYS A 1 116 ? 11.400 0.330 12.861 1.00 58.59 116 LYS A CA 1
ATOM 934 C C . LYS A 1 116 ? 12.651 -0.237 12.182 1.00 58.59 116 LYS A C 1
ATOM 936 O O . LYS A 1 116 ? 13.638 -0.554 12.851 1.00 58.59 116 LYS A O 1
ATOM 941 N N . LEU A 1 117 ? 12.613 -0.372 10.855 1.00 56.53 117 LEU A N 1
ATOM 942 C CA . LEU A 1 117 ? 13.798 -0.712 10.072 1.00 56.53 117 LEU A CA 1
ATOM 943 C C . LEU A 1 117 ? 14.884 0.308 10.418 1.00 56.53 117 LEU A C 1
ATOM 945 O O . LEU A 1 117 ? 14.690 1.509 10.251 1.00 56.53 117 LEU A O 1
ATOM 949 N N . SER A 1 118 ? 16.009 -0.168 10.953 1.00 56.56 118 SER A N 1
ATOM 950 C CA . SER A 1 118 ? 17.154 0.695 11.222 1.00 56.56 118 SER A CA 1
ATOM 951 C C . SER A 1 118 ? 17.552 1.376 9.915 1.00 56.56 118 SER A C 1
ATOM 953 O O . SER A 1 118 ? 17.933 0.708 8.954 1.00 56.56 118 SER A O 1
ATOM 955 N N . THR A 1 119 ? 17.481 2.706 9.882 1.00 57.25 119 THR A N 1
ATOM 956 C CA . THR A 1 119 ? 17.826 3.542 8.721 1.00 57.25 119 THR A CA 1
ATOM 957 C C . THR A 1 119 ? 19.308 3.452 8.344 1.00 57.25 119 THR A C 1
ATOM 959 O O . THR A 1 119 ? 19.727 4.022 7.340 1.00 57.25 119 THR A O 1
ATOM 962 N N . LYS A 1 120 ? 20.120 2.690 9.091 1.00 57.88 120 LYS A N 1
ATOM 963 C CA . LYS A 1 120 ? 21.473 2.306 8.684 1.00 57.88 120 LYS A CA 1
ATOM 964 C C . LYS A 1 120 ? 21.396 1.255 7.572 1.00 57.88 120 LYS A C 1
ATOM 966 O O . LYS A 1 120 ? 21.777 0.099 7.754 1.00 57.88 120 LYS A O 1
ATOM 971 N N . LYS A 1 121 ? 20.915 1.666 6.394 1.00 57.28 121 LYS A N 1
ATOM 972 C CA . LYS A 1 121 ? 21.179 0.961 5.140 1.00 57.28 121 LYS A CA 1
ATOM 973 C C . LYS A 1 121 ? 22.696 0.854 5.024 1.00 57.28 121 LYS A C 1
ATOM 975 O O . LYS A 1 121 ? 23.372 1.839 4.743 1.00 57.28 121 LYS A O 1
ATOM 980 N N . ARG A 1 122 ? 23.242 -0.346 5.237 1.00 58.25 122 ARG A N 1
ATOM 981 C CA . ARG A 1 122 ? 24.524 -0.690 4.625 1.00 58.25 122 ARG A CA 1
ATOM 982 C C . ARG A 1 122 ? 24.316 -0.449 3.134 1.00 58.25 122 ARG A C 1
ATOM 984 O O . ARG A 1 122 ? 23.441 -1.080 2.544 1.00 58.25 122 ARG A O 1
ATOM 991 N N . LEU A 1 123 ? 25.035 0.520 2.573 1.00 59.41 123 LEU A N 1
ATOM 992 C CA . LEU A 1 123 ? 25.089 0.781 1.138 1.00 59.41 123 LEU A CA 1
ATOM 993 C C . LEU A 1 123 ? 25.713 -0.453 0.474 1.00 59.41 123 LEU A C 1
ATOM 995 O O . LEU A 1 123 ? 26.906 -0.508 0.199 1.00 59.41 123 LEU A O 1
ATOM 999 N N . SER A 1 124 ? 24.904 -1.498 0.317 1.00 67.56 124 SER A N 1
ATOM 1000 C CA . SER A 1 124 ? 25.232 -2.656 -0.493 1.00 67.56 124 SER A CA 1
ATOM 1001 C C . SER A 1 124 ? 25.346 -2.185 -1.932 1.00 67.56 124 SER A C 1
ATOM 1003 O O . SER A 1 124 ? 24.513 -1.403 -2.398 1.00 67.56 124 SER A O 1
ATOM 1005 N N . LYS A 1 125 ? 26.358 -2.690 -2.639 1.00 69.38 125 LYS A N 1
ATOM 1006 C CA . LYS A 1 125 ? 26.496 -2.542 -4.088 1.00 69.38 125 LYS A CA 1
ATOM 1007 C C . LYS A 1 125 ? 25.143 -2.877 -4.734 1.00 69.38 125 LYS A C 1
ATOM 1009 O O . LYS A 1 125 ? 24.548 -3.907 -4.404 1.00 69.38 125 LYS A O 1
ATOM 1014 N N . ARG A 1 126 ? 24.625 -1.968 -5.563 1.00 67.19 126 ARG A N 1
ATOM 1015 C CA . ARG A 1 126 ? 23.344 -2.141 -6.260 1.00 67.19 126 ARG A CA 1
ATOM 1016 C C . ARG A 1 126 ? 23.462 -3.382 -7.153 1.00 67.19 126 ARG A C 1
ATOM 1018 O O . ARG A 1 126 ? 24.465 -3.533 -7.841 1.00 67.19 126 ARG A O 1
ATOM 1025 N N . SER A 1 127 ? 22.502 -4.298 -7.047 1.00 75.69 127 SER A N 1
ATOM 1026 C CA . SER A 1 127 ? 22.425 -5.502 -7.874 1.00 75.69 127 SER A CA 1
ATOM 1027 C C . SER A 1 127 ? 21.268 -5.343 -8.846 1.00 75.69 127 SER A C 1
ATOM 1029 O O . SER A 1 127 ? 20.160 -5.030 -8.413 1.00 75.69 127 SER A O 1
ATOM 1031 N N . ASP A 1 128 ? 21.515 -5.643 -10.116 1.00 77.12 128 ASP A N 1
ATOM 1032 C CA . ASP A 1 128 ? 20.515 -5.551 -11.190 1.00 77.12 128 ASP A CA 1
ATOM 1033 C C . ASP A 1 128 ? 19.589 -6.784 -11.231 1.00 77.12 128 ASP A C 1
ATOM 1035 O O . ASP A 1 128 ? 18.812 -6.985 -12.156 1.00 77.12 128 ASP A O 1
ATOM 1039 N N . ARG A 1 129 ? 19.634 -7.635 -10.192 1.00 79.62 129 ARG A N 1
ATOM 1040 C CA . ARG A 1 129 ? 18.865 -8.890 -10.094 1.00 79.62 129 ARG A CA 1
ATOM 1041 C C . ARG A 1 129 ? 17.354 -8.706 -10.270 1.00 79.62 129 ARG A C 1
ATOM 1043 O O . ARG A 1 129 ? 16.690 -9.634 -10.714 1.00 79.62 129 ARG A O 1
ATOM 1050 N N . TYR A 1 130 ? 16.824 -7.557 -9.866 1.00 77.50 130 TYR A N 1
ATOM 1051 C CA . TYR A 1 130 ? 15.391 -7.253 -9.903 1.00 77.50 130 TYR A CA 1
ATOM 1052 C C . TYR A 1 130 ? 15.065 -6.130 -10.894 1.00 77.50 130 TYR A C 1
ATOM 1054 O O . TYR A 1 130 ? 14.020 -5.496 -10.768 1.00 77.50 130 TYR A O 1
ATOM 1062 N N . GLU A 1 131 ? 15.972 -5.831 -11.827 1.00 78.31 131 GLU A N 1
ATOM 1063 C CA . GLU A 1 131 ? 15.735 -4.807 -12.838 1.00 78.31 131 GLU A CA 1
ATOM 1064 C C . GLU A 1 131 ? 14.727 -5.318 -13.886 1.00 78.31 131 GLU A C 1
ATOM 1066 O O . GLU A 1 131 ? 14.933 -6.400 -14.446 1.00 78.31 131 GLU A O 1
ATOM 1071 N N . PRO A 1 132 ? 13.621 -4.587 -14.136 1.00 78.19 132 PRO A N 1
ATOM 1072 C CA . PRO A 1 132 ? 12.674 -4.927 -15.194 1.00 78.19 132 PRO A CA 1
ATOM 1073 C C . PRO A 1 132 ? 13.356 -4.913 -16.564 1.00 78.19 132 PRO A C 1
ATOM 1075 O O . PRO A 1 132 ? 14.142 -4.008 -16.850 1.00 78.19 132 PRO A O 1
ATOM 1078 N N . ARG A 1 133 ? 13.048 -5.883 -17.430 1.00 82.44 133 ARG A N 1
ATOM 1079 C CA . ARG A 1 133 ? 13.608 -5.930 -18.786 1.00 82.44 133 ARG A CA 1
ATOM 1080 C C . ARG A 1 133 ? 12.679 -5.236 -19.773 1.00 82.44 133 ARG A C 1
ATOM 1082 O O . ARG A 1 133 ? 11.457 -5.357 -19.703 1.00 82.44 133 ARG A O 1
ATOM 1089 N N . VAL A 1 134 ? 13.270 -4.511 -20.719 1.00 81.06 134 VAL A N 1
ATOM 1090 C CA . VAL A 1 134 ? 12.524 -3.840 -21.788 1.00 81.06 134 VAL A CA 1
ATOM 1091 C C . VAL A 1 134 ? 11.922 -4.897 -22.717 1.00 81.06 134 VAL A C 1
ATOM 1093 O O . VAL A 1 134 ? 12.652 -5.681 -23.320 1.00 81.06 134 VAL A O 1
ATOM 1096 N N . GLY A 1 135 ? 10.594 -4.899 -22.852 1.00 79.25 135 GLY A N 1
ATOM 1097 C CA . GLY A 1 135 ? 9.857 -5.833 -23.712 1.00 79.25 135 GLY A CA 1
ATOM 1098 C C . GLY A 1 135 ? 9.196 -7.011 -22.990 1.00 79.25 135 GLY A C 1
ATOM 1099 O O . GLY A 1 135 ? 8.565 -7.830 -23.656 1.00 79.25 135 GLY A O 1
ATOM 1100 N N . ASP A 1 136 ? 9.290 -7.096 -21.659 1.00 80.56 136 ASP A N 1
ATOM 1101 C CA . ASP A 1 136 ? 8.531 -8.087 -20.892 1.00 80.56 136 ASP A CA 1
ATOM 1102 C C . ASP A 1 136 ? 7.020 -7.823 -21.031 1.00 80.56 136 ASP A C 1
ATOM 1104 O O . ASP A 1 136 ? 6.511 -6.772 -20.637 1.00 80.56 136 ASP A O 1
ATOM 1108 N N . GLN A 1 137 ? 6.289 -8.788 -21.594 1.00 82.75 137 GLN A N 1
ATOM 1109 C CA . GLN A 1 137 ? 4.828 -8.753 -21.640 1.00 82.75 137 GLN A CA 1
ATOM 1110 C C . GLN A 1 137 ? 4.270 -9.224 -20.298 1.00 82.75 137 GLN A C 1
ATOM 1112 O O . GLN A 1 137 ? 4.388 -10.396 -19.935 1.00 82.75 137 GLN A O 1
ATOM 1117 N N . LEU A 1 138 ? 3.671 -8.297 -19.554 1.00 85.38 138 LEU A N 1
ATOM 1118 C CA . LEU A 1 138 ? 3.065 -8.575 -18.259 1.00 85.38 138 LEU A CA 1
ATOM 1119 C C . LEU A 1 138 ? 1.543 -8.702 -18.393 1.00 85.38 138 LEU A C 1
ATOM 1121 O O . LEU A 1 138 ? 0.937 -7.982 -19.184 1.00 85.38 138 LEU A O 1
ATOM 1125 N N . PRO A 1 139 ? 0.912 -9.602 -17.624 1.00 90.94 139 PRO A N 1
ATOM 1126 C CA . PRO A 1 139 ? -0.542 -9.691 -17.575 1.00 90.94 139 PRO A CA 1
ATOM 1127 C C . PRO A 1 139 ? -1.148 -8.484 -16.845 1.00 90.94 139 PRO A C 1
ATOM 1129 O O . PRO A 1 139 ? -0.549 -7.961 -15.905 1.00 90.94 139 PRO A O 1
ATOM 1132 N N . ASP A 1 140 ? -2.387 -8.125 -17.195 1.00 92.06 140 ASP A N 1
ATOM 1133 C CA . ASP A 1 140 ? -3.121 -7.011 -16.569 1.00 92.06 140 ASP A CA 1
ATOM 1134 C C . ASP A 1 140 ? -3.355 -7.208 -15.059 1.00 92.06 140 ASP A C 1
ATOM 1136 O O . ASP A 1 140 ? -3.459 -6.246 -14.299 1.00 92.06 140 ASP A O 1
ATOM 1140 N N . SER A 1 141 ? -3.446 -8.461 -14.594 1.00 90.88 141 SER A N 1
ATOM 1141 C CA . SER A 1 141 ? -3.544 -8.786 -13.168 1.00 90.88 141 SER A CA 1
ATOM 1142 C C . SER A 1 141 ? -2.972 -10.169 -12.846 1.00 90.88 141 SER A C 1
ATOM 1144 O O . SER A 1 141 ? -3.051 -11.105 -13.644 1.00 90.88 141 SER A O 1
ATOM 1146 N N . VAL A 1 142 ? -2.405 -10.315 -11.644 1.00 89.12 142 VAL A N 1
ATOM 1147 C CA . VAL A 1 142 ? -1.876 -11.587 -11.129 1.00 89.12 142 VAL A CA 1
ATOM 1148 C C . VAL A 1 142 ? -2.415 -11.833 -9.725 1.00 89.12 142 VAL A C 1
ATOM 1150 O O . VAL A 1 142 ? -2.245 -11.001 -8.838 1.00 89.12 142 VAL A O 1
ATOM 1153 N N . ASP A 1 143 ? -3.012 -13.007 -9.502 1.00 86.12 143 ASP A N 1
ATOM 1154 C CA . ASP A 1 143 ? -3.387 -13.491 -8.169 1.00 86.12 143 ASP A CA 1
ATOM 1155 C C . ASP A 1 143 ? -2.605 -14.766 -7.831 1.00 86.12 143 ASP A C 1
ATOM 1157 O O . ASP A 1 143 ? -2.909 -15.863 -8.310 1.00 86.12 143 ASP A O 1
ATOM 1161 N N . TRP A 1 144 ? -1.588 -14.620 -6.982 1.00 85.00 144 TRP A N 1
ATOM 1162 C CA . TRP A 1 144 ? -0.714 -15.714 -6.557 1.00 85.00 144 TRP A CA 1
ATOM 1163 C C . TRP A 1 144 ? -1.418 -16.760 -5.683 1.00 85.00 144 TRP A C 1
ATOM 1165 O O . TRP A 1 144 ? -0.961 -17.903 -5.619 1.00 85.00 144 TRP A O 1
ATOM 1175 N N . ARG A 1 145 ? -2.561 -16.432 -5.064 1.00 84.12 145 ARG A N 1
ATOM 1176 C CA . ARG A 1 145 ? -3.345 -17.402 -4.277 1.00 84.12 145 ARG A CA 1
ATOM 1177 C C . ARG A 1 145 ? -3.890 -18.506 -5.175 1.00 84.12 145 ARG A C 1
ATOM 1179 O O . ARG A 1 145 ? -3.794 -19.680 -4.840 1.00 84.12 145 ARG A O 1
ATOM 1186 N N . LYS A 1 146 ? -4.351 -18.140 -6.377 1.00 86.12 146 LYS A N 1
ATOM 1187 C CA . LYS A 1 146 ? -4.815 -19.089 -7.407 1.00 86.12 146 LYS A CA 1
ATOM 1188 C C . LYS A 1 146 ? -3.694 -19.973 -7.955 1.00 86.12 146 LYS A C 1
ATOM 1190 O O . LYS A 1 146 ? -3.965 -21.000 -8.563 1.00 86.12 146 LYS A O 1
ATOM 1195 N N . LYS A 1 147 ? -2.437 -19.564 -7.769 1.00 82.44 147 LYS A N 1
ATOM 1196 C CA . LYS A 1 147 ? -1.251 -20.318 -8.184 1.00 82.44 147 LYS A CA 1
ATOM 1197 C C . LYS A 1 147 ? -0.740 -21.266 -7.095 1.00 82.44 147 LYS A C 1
ATOM 1199 O O . LYS A 1 147 ? 0.246 -21.951 -7.334 1.00 82.44 147 LYS A O 1
ATOM 1204 N N . GLY A 1 148 ? -1.379 -21.305 -5.921 1.00 77.94 148 GLY A N 1
ATOM 1205 C CA . GLY A 1 148 ? -1.008 -22.214 -4.832 1.00 77.94 148 GLY A CA 1
ATOM 1206 C C . GLY A 1 148 ? 0.336 -21.893 -4.172 1.00 77.94 148 GLY A C 1
ATOM 1207 O O . GLY A 1 148 ? 0.892 -22.740 -3.484 1.00 77.94 148 GLY A O 1
ATOM 1208 N N . VAL A 1 149 ? 0.873 -20.684 -4.381 1.00 80.75 149 VAL A N 1
ATOM 1209 C CA . VAL A 1 149 ? 2.168 -20.263 -3.811 1.00 80.75 149 VAL A CA 1
ATOM 1210 C C . VAL A 1 149 ? 2.021 -19.412 -2.548 1.00 80.75 149 VAL A C 1
ATOM 1212 O O . VAL A 1 149 ? 3.014 -19.058 -1.918 1.00 80.75 149 VAL A O 1
ATOM 1215 N N . VAL A 1 150 ? 0.785 -19.058 -2.185 1.00 78.94 150 VAL A N 1
ATOM 1216 C CA . VAL A 1 150 ? 0.462 -18.273 -0.990 1.00 78.94 150 VAL A CA 1
ATOM 1217 C C . VAL A 1 150 ? -0.050 -19.227 0.083 1.00 78.94 150 VAL A C 1
ATOM 1219 O O . VAL A 1 150 ? -1.008 -19.956 -0.153 1.00 78.94 150 VAL A O 1
ATOM 1222 N N . LEU A 1 151 ? 0.604 -19.224 1.244 1.00 80.50 151 LEU A N 1
ATOM 1223 C CA . LEU A 1 151 ? 0.163 -19.975 2.421 1.00 80.50 151 LEU A CA 1
ATOM 1224 C C . LEU A 1 151 ? -1.085 -19.337 3.047 1.00 80.50 151 LEU A C 1
ATOM 1226 O O . LEU A 1 151 ? -1.372 -18.161 2.816 1.00 80.50 151 LEU A O 1
ATOM 1230 N N . ASP A 1 152 ? -1.777 -20.096 3.896 1.00 80.31 152 ASP A N 1
ATOM 1231 C CA . ASP A 1 152 ? -2.911 -19.587 4.666 1.00 80.31 152 ASP A CA 1
ATOM 1232 C C . ASP A 1 152 ? -2.534 -18.372 5.519 1.00 80.31 152 ASP A C 1
ATOM 1234 O O . ASP A 1 152 ? -1.410 -18.255 6.023 1.00 80.31 152 ASP A O 1
ATOM 1238 N N . VAL A 1 153 ? -3.505 -17.472 5.700 1.00 81.44 153 VAL A N 1
ATOM 1239 C CA . VAL A 1 153 ? -3.350 -16.291 6.552 1.00 81.44 153 VAL A CA 1
ATOM 1240 C C . VAL A 1 153 ? -3.089 -16.748 7.982 1.00 81.44 153 VAL A C 1
ATOM 1242 O O . VAL A 1 153 ? -3.851 -17.525 8.554 1.00 81.44 153 VAL A O 1
ATOM 1245 N N . LYS A 1 154 ? -2.004 -16.244 8.564 1.00 80.69 154 LYS A N 1
ATOM 1246 C CA . LYS A 1 154 ? -1.580 -16.584 9.920 1.00 80.69 154 LYS A CA 1
ATOM 1247 C C . LYS A 1 154 ? -1.729 -15.396 10.862 1.00 80.69 154 LYS A C 1
ATOM 1249 O O . LYS A 1 154 ? -1.725 -14.245 10.432 1.00 80.69 154 LYS A O 1
ATOM 1254 N N . ASP A 1 155 ? -1.816 -15.699 12.152 1.00 80.56 155 ASP A N 1
ATOM 1255 C CA . ASP A 1 155 ? -1.894 -14.711 13.222 1.00 80.56 155 ASP A CA 1
ATOM 1256 C C . ASP A 1 155 ? -0.526 -14.515 13.888 1.00 80.56 155 ASP A C 1
ATOM 1258 O O . ASP A 1 155 ? 0.049 -15.448 14.446 1.00 80.56 155 ASP A O 1
ATOM 1262 N N . GLN A 1 156 ? -0.013 -13.286 13.840 1.00 75.69 156 GLN A N 1
ATOM 1263 C CA . GLN A 1 156 ? 1.238 -12.900 14.498 1.00 75.69 156 GLN A CA 1
ATOM 1264 C C . GLN A 1 156 ? 1.112 -12.771 16.026 1.00 75.69 156 GLN A C 1
ATOM 1266 O O . GLN A 1 156 ? 2.131 -12.656 16.711 1.00 75.69 156 GLN A O 1
ATOM 1271 N N . GLY A 1 157 ? -0.110 -12.743 16.568 1.00 78.56 157 GLY A N 1
ATOM 1272 C CA . GLY A 1 157 ? -0.364 -12.487 17.983 1.00 78.56 157 GLY A CA 1
ATOM 1273 C C . GLY A 1 157 ? 0.261 -11.169 18.459 1.00 78.56 157 GLY A C 1
ATOM 1274 O O . GLY A 1 157 ? 0.410 -10.214 17.697 1.00 78.56 157 GLY A O 1
ATOM 1275 N N . SER A 1 158 ? 0.681 -11.125 19.722 1.00 64.12 158 SER A N 1
ATOM 1276 C CA . SER A 1 158 ? 1.321 -9.946 20.335 1.00 64.12 158 SER A CA 1
ATOM 1277 C C . SER A 1 158 ? 2.836 -9.858 20.082 1.00 64.12 158 SER A C 1
ATOM 1279 O O . SER A 1 158 ? 3.536 -9.079 20.727 1.00 64.12 158 SER A O 1
ATOM 1281 N N . CYS A 1 159 ? 3.363 -10.658 19.149 1.00 64.50 159 CYS A N 1
ATOM 1282 C CA . CYS A 1 159 ? 4.792 -10.774 18.841 1.00 64.50 159 CYS A CA 1
ATOM 1283 C C . CYS A 1 159 ? 5.340 -9.603 17.996 1.00 64.50 159 CYS A C 1
ATOM 1285 O O . CYS A 1 159 ? 6.479 -9.644 17.541 1.00 64.50 159 CYS A O 1
ATOM 1287 N N . GLY A 1 160 ? 4.563 -8.534 17.769 1.00 53.97 160 GLY A N 1
ATOM 1288 C CA . GLY A 1 160 ? 4.909 -7.434 16.854 1.00 53.97 160 GLY A CA 1
ATOM 1289 C C . GLY A 1 160 ? 6.208 -6.681 17.176 1.00 53.97 160 GLY A C 1
ATOM 1290 O O . GLY A 1 160 ? 6.658 -5.871 16.372 1.00 53.97 160 GLY A O 1
ATOM 1291 N N . ARG A 1 161 ? 6.863 -6.962 18.308 1.00 52.50 161 ARG A N 1
ATOM 1292 C CA . ARG A 1 161 ? 8.174 -6.398 18.661 1.00 52.50 161 ARG A CA 1
ATOM 1293 C C . ARG A 1 161 ? 9.361 -7.229 18.166 1.00 52.50 161 ARG A C 1
ATOM 1295 O O . ARG A 1 161 ? 10.407 -6.644 17.873 1.00 52.50 161 ARG A O 1
ATOM 1302 N N . ASP A 1 162 ? 9.195 -8.536 17.978 1.00 50.38 162 ASP A N 1
ATOM 1303 C CA . ASP A 1 162 ? 10.300 -9.438 17.667 1.00 50.38 162 ASP A CA 1
ATOM 1304 C C . ASP A 1 162 ? 10.342 -9.757 16.171 1.00 50.38 162 ASP A C 1
ATOM 1306 O O . ASP A 1 162 ? 9.401 -10.283 15.573 1.00 50.38 162 ASP A O 1
ATOM 1310 N N . ARG A 1 163 ? 11.484 -9.458 15.535 1.00 55.16 163 ARG A N 1
ATOM 1311 C CA . ARG A 1 163 ? 11.732 -9.750 14.105 1.00 55.16 163 ARG A CA 1
ATOM 1312 C C . ARG A 1 163 ? 11.584 -11.237 13.759 1.00 55.16 163 ARG A C 1
ATOM 1314 O O . ARG A 1 163 ? 11.500 -11.587 12.584 1.00 55.16 163 ARG A O 1
ATOM 1321 N N . GLU A 1 164 ? 11.571 -12.096 14.770 1.00 48.75 164 GLU A N 1
ATOM 1322 C CA . GLU A 1 164 ? 11.486 -13.545 14.660 1.00 48.75 164 GLU A CA 1
ATOM 1323 C C . GLU A 1 164 ? 10.128 -14.019 14.125 1.00 48.75 164 GLU A C 1
ATOM 1325 O O . GLU A 1 164 ? 10.086 -14.929 13.296 1.00 48.75 164 GLU A O 1
ATOM 1330 N N . CYS A 1 165 ? 9.030 -13.328 14.453 1.00 52.53 165 CYS A N 1
ATOM 1331 C CA . CYS A 1 165 ? 7.713 -13.677 13.917 1.00 52.53 165 CYS A CA 1
ATOM 1332 C C . CYS A 1 165 ? 7.591 -13.417 12.404 1.00 52.53 165 CYS A C 1
ATOM 1334 O O . CYS A 1 165 ? 6.906 -14.165 11.715 1.00 52.53 165 CYS A O 1
ATOM 1336 N N . LEU A 1 166 ? 8.334 -12.454 11.842 1.00 50.50 166 LEU A N 1
ATOM 1337 C CA . LEU A 1 166 ? 8.432 -12.260 10.385 1.00 50.50 166 LEU A CA 1
ATOM 1338 C C . LEU A 1 166 ? 9.189 -13.403 9.686 1.00 50.50 166 LEU A C 1
ATOM 1340 O O . LEU A 1 166 ? 8.879 -13.735 8.544 1.00 50.50 166 LEU A O 1
ATOM 1344 N N . LEU A 1 167 ? 10.161 -14.028 10.358 1.00 50.78 167 LEU A N 1
ATOM 1345 C CA . LEU A 1 167 ? 10.979 -15.109 9.793 1.00 50.78 167 LEU A CA 1
ATOM 1346 C C . LEU A 1 167 ? 10.267 -16.470 9.796 1.00 50.78 167 LEU A C 1
ATOM 1348 O O . LEU A 1 167 ? 10.593 -17.322 8.966 1.00 50.78 167 LEU A O 1
ATOM 1352 N N . MET A 1 168 ? 9.268 -16.672 10.664 1.00 47.97 168 MET A N 1
ATOM 1353 C CA . MET A 1 168 ? 8.474 -17.909 10.694 1.00 47.97 168 MET A CA 1
ATOM 1354 C C . MET A 1 168 ? 7.591 -18.104 9.450 1.00 47.97 168 MET A C 1
ATOM 1356 O O . MET A 1 168 ? 7.217 -19.235 9.135 1.00 47.97 168 MET A O 1
ATOM 1360 N N . TYR A 1 169 ? 7.292 -17.035 8.705 1.00 50.00 169 TYR A N 1
ATOM 1361 C CA . TYR A 1 169 ? 6.432 -17.098 7.518 1.00 50.00 169 TYR A CA 1
ATOM 1362 C C . TYR A 1 169 ? 7.146 -17.546 6.237 1.00 50.00 169 TYR A C 1
ATOM 1364 O O . TYR A 1 169 ? 6.485 -17.982 5.300 1.00 50.00 169 TYR A O 1
ATOM 1372 N N . PHE A 1 170 ? 8.482 -17.509 6.192 1.00 51.59 170 PHE A N 1
ATOM 1373 C CA . PHE A 1 170 ? 9.237 -17.730 4.950 1.00 51.59 170 PHE A CA 1
ATOM 1374 C C . PHE A 1 170 ? 9.810 -19.141 4.761 1.00 51.59 170 PHE A C 1
ATOM 1376 O O . PHE A 1 170 ? 10.414 -19.398 3.723 1.00 51.59 170 PHE A O 1
ATOM 1383 N N . LYS A 1 171 ? 9.672 -20.069 5.722 1.00 46.62 171 LYS A N 1
ATOM 1384 C CA . LYS A 1 171 ? 10.516 -21.285 5.730 1.00 46.62 171 LYS A CA 1
ATOM 1385 C C . LYS A 1 171 ? 9.868 -22.651 5.473 1.00 46.62 171 LYS A C 1
ATOM 1387 O O . LYS A 1 171 ? 10.589 -23.638 5.581 1.00 46.62 171 LYS A O 1
ATOM 1392 N N . LYS A 1 172 ? 8.583 -22.776 5.114 1.00 46.31 172 LYS A N 1
ATOM 1393 C CA . LYS A 1 172 ? 7.973 -24.111 4.869 1.00 46.31 172 LYS A CA 1
ATOM 1394 C C . LYS A 1 172 ? 6.957 -24.201 3.719 1.00 46.31 172 LYS A C 1
ATOM 1396 O O . LYS A 1 172 ? 6.024 -24.989 3.792 1.00 46.31 172 LYS A O 1
ATOM 1401 N N . GLY A 1 173 ? 7.138 -23.436 2.648 1.00 47.06 173 GLY A N 1
ATOM 1402 C CA . GLY A 1 173 ? 6.564 -23.801 1.349 1.00 47.06 173 GLY A CA 1
ATOM 1403 C C . GLY A 1 173 ? 7.653 -24.460 0.512 1.00 47.06 173 GLY A C 1
ATOM 1404 O O . GLY A 1 173 ? 8.777 -23.960 0.512 1.00 47.06 173 GLY A O 1
ATOM 1405 N N . GLN A 1 174 ? 7.367 -25.560 -0.195 1.00 51.91 174 GLN A N 1
ATOM 1406 C CA . GLN A 1 174 ? 8.192 -25.875 -1.363 1.00 51.91 174 GLN A CA 1
ATOM 1407 C C . GLN A 1 174 ? 8.163 -24.622 -2.237 1.00 51.91 174 GLN A C 1
ATOM 1409 O O . GLN A 1 174 ? 7.079 -24.114 -2.531 1.00 51.91 174 GLN A O 1
ATOM 1414 N N . ASN A 1 175 ? 9.336 -24.080 -2.580 1.00 54.19 175 ASN A N 1
ATOM 1415 C CA . ASN A 1 175 ? 9.380 -23.025 -3.582 1.00 54.19 175 ASN A CA 1
ATOM 1416 C C . ASN A 1 175 ? 8.595 -23.546 -4.792 1.00 54.19 175 ASN A C 1
ATOM 1418 O O . ASN A 1 175 ? 8.789 -24.719 -5.140 1.00 54.19 175 ASN A O 1
ATOM 1422 N N . PRO A 1 176 ? 7.710 -22.738 -5.406 1.00 53.94 176 PRO A N 1
ATOM 1423 C CA . PRO A 1 176 ? 7.112 -23.135 -6.670 1.00 53.94 176 PRO A CA 1
ATOM 1424 C C . PRO A 1 176 ? 8.223 -23.657 -7.584 1.00 53.94 176 PRO A C 1
ATOM 1426 O O . PRO A 1 176 ? 9.334 -23.106 -7.522 1.00 53.94 176 PRO A O 1
ATOM 1429 N N . PRO A 1 177 ? 7.971 -24.724 -8.374 1.00 56.56 177 PRO A N 1
ATOM 1430 C CA . PRO A 1 177 ? 8.954 -25.191 -9.338 1.00 56.56 177 PRO A CA 1
ATOM 1431 C C . PRO A 1 177 ? 9.452 -23.958 -10.071 1.00 56.56 177 PRO A C 1
ATOM 1433 O O . PRO A 1 177 ? 8.626 -23.150 -10.510 1.00 56.56 177 PRO A O 1
ATOM 1436 N N . ASN A 1 178 ? 10.780 -23.768 -10.054 1.00 51.34 178 ASN A N 1
ATOM 1437 C CA . ASN A 1 178 ? 11.429 -22.601 -10.640 1.00 51.34 178 ASN A CA 1
ATOM 1438 C C . ASN A 1 178 ? 10.709 -22.336 -11.960 1.00 51.34 178 ASN A C 1
ATOM 1440 O O . ASN A 1 178 ? 10.640 -23.298 -12.739 1.00 51.34 178 ASN A O 1
ATOM 1444 N N . PRO A 1 179 ? 10.071 -21.158 -12.160 1.00 53.16 179 PRO A N 1
ATOM 1445 C CA . PRO A 1 179 ? 9.396 -20.881 -13.415 1.00 53.16 179 PRO A CA 1
ATOM 1446 C C . PRO A 1 179 ? 10.365 -21.322 -14.499 1.00 53.16 179 PRO A C 1
ATOM 1448 O O . PRO A 1 179 ? 11.535 -20.925 -14.464 1.00 53.16 179 PRO A O 1
ATOM 1451 N N . GLY A 1 180 ? 9.921 -22.287 -15.320 1.00 49.62 180 GLY A N 1
ATOM 1452 C CA . GLY A 1 180 ? 10.764 -22.872 -16.358 1.00 49.62 180 GLY A CA 1
ATOM 1453 C C . GLY A 1 180 ? 11.476 -21.733 -17.080 1.00 49.62 180 GLY A C 1
ATOM 1454 O O . GLY A 1 180 ? 10.891 -20.646 -17.130 1.00 49.62 180 GLY A O 1
ATOM 1455 N N . PRO A 1 181 ? 12.730 -21.941 -17.531 1.00 47.56 181 PRO A N 1
ATOM 1456 C CA . PRO A 1 181 ? 13.591 -20.863 -18.007 1.00 47.56 181 PRO A CA 1
ATOM 1457 C C . PRO A 1 181 ? 12.743 -19.886 -18.800 1.00 47.56 181 PRO A C 1
ATOM 1459 O O . PRO A 1 181 ? 12.075 -20.322 -19.743 1.00 47.56 181 PRO A O 1
ATOM 1462 N N . SER A 1 182 ? 12.675 -18.628 -18.333 1.00 43.81 182 SER A N 1
ATOM 1463 C CA . SER A 1 182 ? 11.926 -17.584 -19.027 1.00 43.81 182 SER A CA 1
ATOM 1464 C C . SER A 1 182 ? 12.208 -17.776 -20.510 1.00 43.81 182 SER A C 1
ATOM 1466 O O . SER A 1 182 ? 13.396 -17.930 -20.834 1.00 43.81 182 SER A O 1
ATOM 1468 N N . PRO A 1 183 ? 11.179 -17.853 -21.382 1.00 51.88 183 PRO A N 1
ATOM 1469 C CA . PRO A 1 183 ? 11.415 -17.938 -22.814 1.00 51.88 183 PRO A CA 1
ATOM 1470 C C . PRO A 1 183 ? 12.507 -16.922 -23.121 1.00 51.88 183 PRO A C 1
ATOM 1472 O O . PRO A 1 183 ? 12.379 -15.796 -22.618 1.00 51.88 183 PRO A O 1
ATOM 1475 N N . PRO A 1 184 ? 13.621 -17.313 -23.776 1.00 47.66 184 PRO A N 1
ATOM 1476 C CA . PRO A 1 184 ? 14.671 -16.357 -24.073 1.00 47.66 184 PRO A CA 1
ATOM 1477 C C . PRO A 1 184 ? 13.964 -15.156 -24.679 1.00 47.66 184 PRO A C 1
ATOM 1479 O O . PRO A 1 184 ? 13.204 -15.326 -25.638 1.00 47.66 184 PRO A O 1
ATOM 1482 N N . SER A 1 185 ? 14.099 -13.992 -24.023 1.00 50.00 185 SER A N 1
ATOM 1483 C CA . SER A 1 185 ? 13.546 -12.744 -24.538 1.00 50.00 185 SER A CA 1
ATOM 1484 C C . SER A 1 185 ? 13.890 -12.736 -26.023 1.00 50.00 185 SER A C 1
ATOM 1486 O O . SER A 1 185 ? 15.047 -13.058 -26.324 1.00 50.00 185 SER A O 1
ATOM 1488 N N . PRO A 1 186 ? 12.918 -12.521 -26.934 1.00 56.09 186 PRO A N 1
ATOM 1489 C CA . PRO A 1 186 ? 13.188 -12.574 -28.361 1.00 56.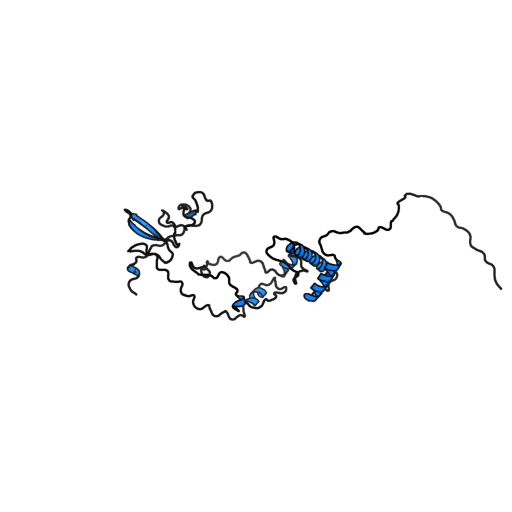09 186 PRO A CA 1
ATOM 1490 C C . PRO A 1 186 ? 14.458 -11.774 -28.599 1.00 56.09 186 PRO A C 1
ATOM 1492 O O . PRO A 1 186 ? 14.478 -10.600 -28.234 1.00 56.09 186 PRO A O 1
ATOM 1495 N N . ILE A 1 187 ? 15.520 -12.444 -29.060 1.00 55.31 187 ILE A N 1
ATOM 1496 C CA . ILE A 1 187 ? 16.827 -11.827 -29.288 1.00 55.31 187 ILE A CA 1
ATOM 1497 C C . ILE A 1 187 ? 16.535 -10.732 -30.300 1.00 55.31 187 ILE A C 1
ATOM 1499 O O . ILE A 1 187 ? 16.289 -11.027 -31.477 1.00 55.31 187 ILE A O 1
ATOM 1503 N N . LYS A 1 188 ? 16.401 -9.486 -29.838 1.00 65.06 188 LYS A N 1
ATOM 1504 C CA . LYS A 1 188 ? 16.122 -8.388 -30.750 1.00 65.06 188 LYS A CA 1
ATOM 1505 C C . LYS A 1 188 ? 17.395 -8.277 -31.583 1.00 65.06 188 LYS A C 1
ATOM 1507 O O . LYS A 1 188 ? 18.487 -8.294 -31.032 1.00 65.06 188 LYS A O 1
ATOM 1512 N N . PRO A 1 189 ? 17.323 -8.210 -32.913 1.00 71.44 189 PRO A N 1
ATOM 1513 C CA . PRO A 1 189 ? 18.542 -8.080 -33.690 1.00 71.44 189 PRO A CA 1
ATOM 1514 C C . PRO A 1 189 ? 19.323 -6.828 -33.235 1.00 71.44 189 PRO A C 1
ATOM 1516 O O . PRO A 1 189 ? 18.707 -5.829 -32.845 1.00 71.44 189 PRO A O 1
ATOM 1519 N N . PRO A 1 190 ? 20.667 -6.864 -33.254 1.00 77.94 190 PRO A N 1
ATOM 1520 C CA . PRO A 1 190 ? 21.485 -5.705 -32.913 1.00 77.94 190 PRO A CA 1
ATOM 1521 C C . PRO A 1 190 ? 21.102 -4.509 -33.789 1.00 77.94 190 PRO A C 1
ATOM 1523 O O . PRO A 1 190 ? 20.860 -4.668 -34.989 1.00 77.94 190 PRO A O 1
ATOM 1526 N N . THR A 1 191 ? 21.083 -3.305 -33.212 1.00 86.38 191 THR A N 1
ATOM 1527 C CA . THR A 1 191 ? 20.806 -2.089 -33.980 1.00 86.38 191 THR A CA 1
ATOM 1528 C C . THR A 1 191 ? 21.945 -1.862 -34.973 1.00 86.38 191 THR A C 1
ATOM 1530 O O . THR A 1 191 ? 23.094 -1.640 -34.584 1.00 86.38 191 THR A O 1
ATOM 1533 N N . VAL A 1 192 ? 21.643 -1.944 -36.267 1.00 90.62 192 VAL A N 1
ATOM 1534 C CA . VAL A 1 192 ? 22.612 -1.680 -37.336 1.00 90.62 192 VAL A CA 1
ATOM 1535 C C . VAL A 1 192 ? 22.778 -0.168 -37.474 1.00 90.62 192 VAL A C 1
ATOM 1537 O O . VAL A 1 192 ? 21.802 0.524 -37.745 1.00 90.62 192 VAL A O 1
ATOM 1540 N N . CYS A 1 193 ? 24.000 0.335 -37.282 1.00 89.38 193 CYS A N 1
ATOM 1541 C CA . CYS A 1 193 ? 24.299 1.760 -37.434 1.00 89.38 193 CYS A CA 1
ATOM 1542 C C . CYS A 1 193 ? 24.647 2.097 -38.885 1.00 89.38 193 CYS A C 1
ATOM 1544 O O . CYS A 1 193 ? 24.140 3.067 -39.438 1.00 89.38 193 CYS A O 1
ATOM 1546 N N . ASP A 1 194 ? 25.487 1.264 -39.503 1.00 89.00 194 ASP A N 1
ATOM 1547 C CA . ASP A 1 194 ? 25.865 1.350 -40.912 1.00 89.00 194 ASP A CA 1
ATOM 1548 C C . ASP A 1 194 ? 26.361 -0.021 -41.446 1.00 89.00 194 ASP A C 1
ATOM 1550 O O . ASP A 1 194 ? 26.117 -1.092 -40.872 1.00 89.00 194 ASP A O 1
ATOM 1554 N N . ASN A 1 195 ? 27.065 -0.008 -42.582 1.00 87.00 195 ASN A N 1
ATOM 1555 C CA . ASN A 1 195 ? 27.645 -1.209 -43.192 1.00 87.00 195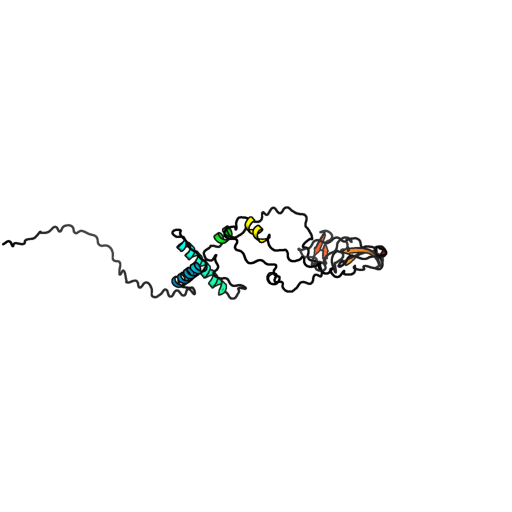 ASN A CA 1
ATOM 1556 C C . ASN A 1 195 ? 28.807 -1.814 -42.385 1.00 87.00 195 ASN A C 1
ATOM 1558 O O . ASN A 1 195 ? 29.138 -2.982 -42.586 1.00 87.00 195 ASN A O 1
ATOM 1562 N N . TYR A 1 196 ? 29.406 -1.059 -41.463 1.00 86.12 196 TYR A N 1
ATOM 1563 C CA . TYR A 1 196 ? 30.622 -1.428 -40.744 1.00 86.12 196 TYR A CA 1
ATOM 1564 C C . TYR A 1 196 ? 30.421 -1.589 -39.240 1.00 86.12 196 TYR A C 1
ATOM 1566 O O . TYR A 1 196 ? 31.196 -2.324 -38.642 1.00 86.12 196 TYR A O 1
ATOM 1574 N N . TYR A 1 197 ? 29.397 -0.989 -38.636 1.00 89.75 197 TYR A N 1
ATOM 1575 C CA . TYR A 1 197 ? 29.190 -0.877 -37.196 1.00 89.75 197 TYR A CA 1
ATOM 1576 C C . TYR A 1 197 ? 27.780 -1.286 -36.767 1.00 89.75 197 TYR A C 1
ATOM 1578 O O . TYR A 1 197 ? 26.775 -1.006 -37.427 1.00 89.75 197 TYR A O 1
ATOM 1586 N N . ASN A 1 198 ? 27.708 -1.920 -35.600 1.00 92.19 198 ASN A N 1
ATOM 1587 C CA . ASN A 1 198 ? 26.461 -2.256 -34.932 1.00 92.19 198 ASN A CA 1
ATOM 1588 C C . ASN A 1 198 ? 26.519 -1.942 -33.434 1.00 92.19 198 ASN A C 1
ATOM 1590 O O . ASN A 1 198 ? 27.576 -1.982 -32.794 1.00 92.19 198 ASN A O 1
ATOM 1594 N N . CYS A 1 199 ? 25.344 -1.696 -32.872 1.00 92.38 199 CYS A N 1
ATOM 1595 C CA . CYS A 1 199 ? 25.122 -1.572 -31.445 1.00 92.38 199 CYS A CA 1
ATOM 1596 C C . CYS A 1 199 ? 24.398 -2.802 -30.885 1.00 92.38 199 CYS A C 1
ATOM 1598 O O . CYS A 1 199 ? 23.746 -3.531 -31.635 1.00 92.38 199 CYS A O 1
ATOM 1600 N N . PRO A 1 200 ? 24.529 -3.066 -29.572 1.00 87.69 200 PRO A N 1
ATOM 1601 C CA . PRO A 1 200 ? 23.677 -4.021 -28.871 1.00 87.69 200 PRO A CA 1
ATOM 1602 C C . PRO A 1 200 ? 22.184 -3.737 -29.074 1.00 87.69 200 PRO A C 1
ATOM 1604 O O . PRO A 1 200 ? 21.798 -2.655 -29.515 1.00 87.69 200 PRO A O 1
ATOM 1607 N N . GLU A 1 201 ? 21.354 -4.718 -28.745 1.00 83.38 201 GLU A N 1
ATOM 1608 C CA . GLU A 1 201 ? 19.900 -4.612 -28.848 1.00 83.38 201 GLU A CA 1
ATOM 1609 C C . GLU A 1 201 ? 19.359 -3.387 -28.102 1.00 83.38 201 GLU A C 1
ATOM 1611 O O . GLU A 1 201 ? 19.853 -3.048 -27.028 1.00 83.38 201 GLU A O 1
ATOM 1616 N N . SER A 1 202 ? 18.301 -2.770 -28.636 1.00 82.12 202 SER A N 1
ATOM 1617 C CA . SER A 1 202 ? 17.595 -1.650 -27.989 1.00 82.12 202 SER A CA 1
ATOM 1618 C C . SER A 1 202 ? 18.473 -0.408 -27.728 1.00 82.12 202 SER A C 1
ATOM 1620 O O . SER A 1 202 ? 18.115 0.450 -26.924 1.00 82.12 202 SER A O 1
ATOM 1622 N N . ASN A 1 203 ? 19.616 -0.288 -28.417 1.00 92.06 203 ASN A N 1
ATOM 1623 C CA . ASN A 1 203 ? 20.493 0.880 -28.348 1.00 92.06 203 ASN A CA 1
ATOM 1624 C C . ASN A 1 203 ? 20.291 1.809 -29.546 1.00 92.06 203 ASN A C 1
ATOM 1626 O O . ASN A 1 203 ? 19.996 1.362 -30.656 1.00 92.06 203 ASN A O 1
ATOM 1630 N N . THR A 1 204 ? 20.566 3.095 -29.339 1.00 94.44 204 THR A N 1
ATOM 1631 C CA . THR A 1 204 ? 20.573 4.110 -30.400 1.00 94.44 204 THR A CA 1
ATOM 1632 C C . THR A 1 204 ? 21.988 4.346 -30.914 1.00 94.44 204 THR A C 1
ATOM 1634 O O . THR A 1 204 ? 22.917 4.558 -30.128 1.00 94.44 204 THR A O 1
ATOM 1637 N N . CYS A 1 205 ? 22.146 4.324 -32.236 1.00 94.50 205 CYS A N 1
ATOM 1638 C CA . CYS A 1 205 ? 23.391 4.653 -32.918 1.00 94.50 205 CYS A CA 1
ATOM 1639 C C . CYS A 1 205 ? 23.581 6.172 -32.963 1.00 94.50 205 CYS A C 1
ATOM 1641 O O . CYS A 1 205 ? 22.792 6.887 -33.573 1.00 94.50 205 CYS A O 1
ATOM 1643 N N . CYS A 1 206 ? 24.643 6.660 -32.333 1.00 94.81 206 CYS A N 1
ATOM 1644 C CA . CYS A 1 206 ? 25.017 8.066 -32.312 1.00 94.81 206 CYS A CA 1
ATOM 1645 C C . CYS A 1 206 ? 26.329 8.279 -33.055 1.00 94.81 206 CYS A C 1
ATOM 1647 O O . CYS A 1 206 ? 27.329 7.635 -32.733 1.00 94.81 206 CYS A O 1
ATOM 1649 N N . CYS A 1 207 ? 26.354 9.220 -33.996 1.00 93.00 207 CYS A N 1
ATOM 1650 C CA . CYS A 1 207 ? 27.589 9.549 -34.686 1.00 93.00 207 CYS A CA 1
ATOM 1651 C C . CYS A 1 207 ? 28.597 10.213 -33.733 1.00 93.00 207 CYS A C 1
ATOM 1653 O O . CYS A 1 207 ? 28.255 11.089 -32.930 1.00 93.00 207 CYS A O 1
ATOM 1655 N N . VAL A 1 208 ? 29.844 9.751 -33.791 1.00 91.62 208 VAL A N 1
ATOM 1656 C CA . VAL A 1 208 ? 30.967 10.277 -33.000 1.00 91.62 208 VAL A CA 1
ATOM 1657 C C . VAL A 1 208 ? 31.869 11.145 -33.865 1.00 91.62 208 VAL A C 1
ATOM 1659 O O . VAL A 1 208 ? 32.370 12.154 -33.387 1.00 91.62 208 VAL A O 1
ATOM 1662 N N . TYR A 1 209 ? 32.067 10.772 -35.130 1.00 87.88 209 TYR A N 1
ATOM 1663 C CA . TYR A 1 209 ? 32.912 11.523 -36.050 1.00 87.88 209 TYR A CA 1
ATOM 1664 C C . TYR A 1 209 ? 32.214 11.670 -37.401 1.00 87.88 209 TYR A C 1
ATOM 1666 O O . TYR A 1 209 ? 32.100 10.700 -38.149 1.00 87.88 209 TYR A O 1
ATOM 1674 N N . GLU A 1 210 ? 31.725 12.877 -37.681 1.00 86.88 210 GLU A N 1
ATOM 1675 C CA . GLU A 1 210 ? 31.019 13.222 -38.914 1.00 86.88 210 GLU A CA 1
ATOM 1676 C C . GLU A 1 210 ? 31.903 14.102 -39.803 1.00 86.88 210 GLU A C 1
ATOM 1678 O O . GLU A 1 210 ? 32.462 15.102 -39.351 1.00 86.88 210 GLU A O 1
ATOM 1683 N N . TYR A 1 211 ? 32.021 13.746 -41.081 1.00 86.56 211 TYR A N 1
ATOM 1684 C CA . TYR A 1 211 ? 32.663 14.581 -42.093 1.00 86.56 211 TYR A CA 1
ATOM 1685 C C . TYR A 1 211 ? 31.923 14.445 -43.425 1.00 86.56 211 TYR A C 1
ATOM 1687 O O . TYR A 1 211 ? 31.649 13.335 -43.875 1.00 86.56 211 TYR A O 1
ATOM 1695 N N . ALA A 1 212 ? 31.588 15.580 -44.049 1.00 81.12 212 ALA A N 1
ATOM 1696 C CA . ALA A 1 212 ? 30.874 15.649 -45.330 1.00 81.12 212 ALA A CA 1
ATOM 1697 C C . ALA A 1 212 ? 29.606 14.763 -45.391 1.00 81.12 212 ALA A C 1
ATOM 1699 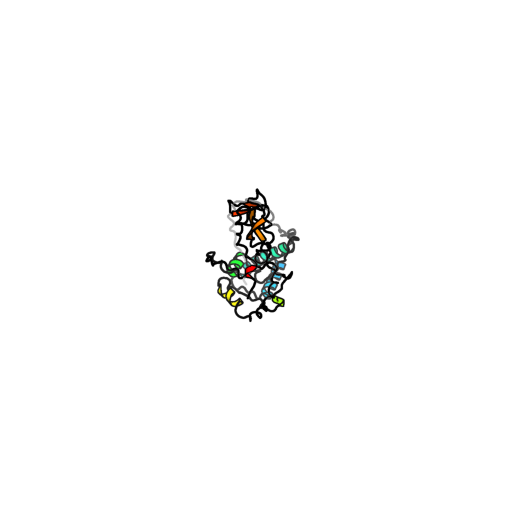O O . ALA A 1 212 ? 29.372 14.071 -46.380 1.00 81.12 212 ALA A O 1
ATOM 1700 N N . SER A 1 213 ? 28.808 14.771 -44.313 1.00 80.38 213 SER A N 1
ATOM 1701 C CA . SER A 1 213 ? 27.579 13.970 -44.151 1.00 80.38 213 SER A CA 1
ATOM 1702 C C . SER A 1 213 ? 27.785 12.452 -44.083 1.00 80.38 213 SER A C 1
ATOM 1704 O O . SER A 1 213 ? 26.823 11.690 -44.178 1.00 80.38 213 SER A O 1
ATOM 1706 N N . TYR A 1 214 ? 29.025 11.998 -43.887 1.00 85.69 214 TYR A N 1
ATOM 1707 C CA . TYR A 1 214 ? 29.348 10.608 -43.595 1.00 85.69 214 TYR A CA 1
ATOM 1708 C C . TYR A 1 214 ? 29.802 10.454 -42.143 1.00 85.69 214 TYR A C 1
ATOM 1710 O O . TYR A 1 214 ? 30.635 11.219 -41.651 1.00 85.69 214 TYR A O 1
ATOM 1718 N N . CYS A 1 215 ? 29.274 9.433 -41.467 1.00 89.19 215 CYS A N 1
ATOM 1719 C CA . CYS A 1 215 ? 29.697 9.077 -40.123 1.00 89.19 215 CYS A CA 1
ATOM 1720 C C . CYS A 1 215 ? 30.805 8.019 -40.172 1.00 89.19 215 CYS A C 1
ATOM 1722 O O . CYS A 1 215 ? 30.581 6.883 -40.578 1.00 89.19 215 CYS A O 1
ATOM 1724 N N . PHE A 1 216 ? 32.004 8.386 -39.736 1.00 87.81 216 PHE A N 1
ATOM 1725 C CA . PHE A 1 216 ? 33.190 7.527 -39.751 1.00 87.81 216 PHE A CA 1
ATOM 1726 C C . PHE A 1 216 ? 33.347 6.687 -38.480 1.00 87.81 216 PHE A C 1
ATOM 1728 O O . PHE A 1 216 ? 34.101 5.715 -38.474 1.00 87.81 216 PHE A O 1
ATOM 1735 N N . ALA A 1 217 ? 32.665 7.060 -37.397 1.00 90.19 217 ALA A N 1
ATOM 1736 C CA . ALA A 1 217 ? 32.700 6.332 -36.136 1.00 90.19 217 ALA A CA 1
ATOM 1737 C C . ALA A 1 217 ? 31.372 6.463 -35.392 1.00 90.19 217 ALA A C 1
ATOM 1739 O O . ALA A 1 217 ? 30.805 7.553 -35.306 1.00 90.19 217 ALA A O 1
ATOM 1740 N N . TRP A 1 218 ? 30.927 5.363 -34.785 1.00 93.88 218 TRP A N 1
ATOM 1741 C CA . TRP A 1 218 ? 29.650 5.282 -34.082 1.00 93.88 218 TRP A CA 1
ATOM 1742 C C . TRP A 1 218 ? 29.822 4.970 -32.597 1.00 93.88 218 TRP A C 1
ATOM 1744 O O . TRP A 1 218 ? 30.707 4.216 -32.183 1.00 93.88 218 TRP A O 1
ATOM 1754 N N . GLY A 1 219 ? 28.923 5.527 -31.793 1.00 94.06 219 GLY A N 1
ATOM 1755 C CA . GLY A 1 219 ? 28.739 5.214 -30.385 1.00 94.06 219 GLY A CA 1
ATOM 1756 C C . GLY A 1 219 ? 27.325 4.704 -30.129 1.00 94.06 219 GLY A C 1
ATOM 1757 O O . GLY A 1 219 ? 26.369 5.131 -30.768 1.00 94.06 219 GLY A O 1
ATOM 1758 N N . CYS A 1 220 ? 27.184 3.802 -29.172 1.00 95.25 220 CYS A N 1
ATOM 1759 C CA . CYS A 1 220 ? 25.928 3.206 -28.760 1.00 95.25 220 CYS A CA 1
ATOM 1760 C C . CYS A 1 220 ? 25.422 3.868 -27.487 1.00 95.25 220 CYS A C 1
ATOM 1762 O O . CYS A 1 220 ? 26.076 3.786 -26.441 1.00 95.25 220 CYS A O 1
ATOM 1764 N N . CYS A 1 221 ? 24.244 4.478 -27.566 1.00 95.31 221 CYS A N 1
ATOM 1765 C CA . CYS A 1 221 ? 23.498 4.898 -26.391 1.00 95.31 221 CYS A CA 1
ATOM 1766 C C . CYS A 1 221 ? 22.651 3.731 -25.860 1.00 95.31 221 CYS A C 1
ATOM 1768 O O . CYS A 1 221 ? 21.916 3.145 -26.657 1.00 95.31 221 CYS A O 1
ATOM 1770 N N . PRO A 1 222 ? 22.701 3.403 -24.554 1.00 92.56 222 PRO A N 1
ATOM 1771 C CA . PRO A 1 222 ? 21.954 2.294 -23.953 1.00 92.56 222 PRO A CA 1
ATOM 1772 C C . PRO A 1 222 ? 20.463 2.620 -23.729 1.00 92.56 222 PRO A C 1
ATOM 1774 O O . PRO A 1 222 ? 19.933 2.421 -22.640 1.00 92.56 222 PRO A O 1
ATOM 1777 N N . LEU A 1 223 ? 19.814 3.203 -24.737 1.00 90.44 223 LEU A N 1
ATOM 1778 C CA . LEU A 1 223 ? 18.406 3.592 -24.759 1.00 90.44 223 LEU A CA 1
ATOM 1779 C C . LEU A 1 223 ? 17.876 3.504 -26.195 1.00 90.44 223 LEU A C 1
ATOM 1781 O O . LEU A 1 223 ? 18.599 3.840 -27.141 1.00 90.44 223 LEU A O 1
ATOM 1785 N N . GLU A 1 224 ? 16.607 3.124 -26.344 1.00 88.19 224 GLU A N 1
ATOM 1786 C CA . GLU A 1 224 ? 15.883 3.217 -27.615 1.00 88.19 224 GLU A CA 1
ATOM 1787 C C . GLU A 1 224 ? 15.544 4.690 -27.905 1.00 88.19 224 GLU A C 1
ATOM 1789 O O . GLU A 1 224 ? 15.181 5.444 -27.001 1.00 88.19 224 GLU A O 1
ATOM 1794 N N . SER A 1 225 ? 15.681 5.109 -29.166 1.00 87.69 225 SER A N 1
ATOM 1795 C CA . SER A 1 225 ? 15.343 6.461 -29.646 1.00 87.69 225 SER A CA 1
ATOM 1796 C C . SER A 1 225 ? 15.983 7.615 -28.854 1.00 87.69 225 SER A C 1
ATOM 1798 O O . SER A 1 225 ? 15.374 8.662 -28.637 1.00 87.69 225 SER A O 1
ATOM 1800 N N . ALA A 1 226 ? 17.219 7.431 -28.396 1.00 93.62 226 ALA A N 1
ATOM 1801 C CA . ALA A 1 226 ? 17.930 8.414 -27.592 1.00 93.62 226 ALA A CA 1
ATOM 1802 C C . ALA A 1 226 ? 18.357 9.642 -28.407 1.00 93.62 226 ALA A C 1
ATOM 1804 O O . ALA A 1 226 ? 18.744 9.539 -29.569 1.00 93.62 226 ALA A O 1
ATOM 1805 N N . THR A 1 227 ? 18.388 10.804 -27.758 1.00 95.50 227 THR A N 1
ATOM 1806 C CA . THR A 1 227 ? 18.988 12.010 -28.337 1.00 95.50 227 THR A CA 1
ATOM 1807 C C . THR A 1 227 ? 20.502 11.989 -28.134 1.00 95.50 227 THR A C 1
ATOM 1809 O O . THR A 1 227 ? 20.995 11.867 -27.008 1.00 95.50 227 THR A O 1
ATOM 1812 N N . CYS A 1 228 ? 21.252 12.105 -29.226 1.00 95.44 228 CYS A N 1
ATOM 1813 C CA . CYS A 1 228 ? 22.708 12.153 -29.214 1.00 95.44 228 CYS A CA 1
ATOM 1814 C C . CYS A 1 228 ? 23.182 13.583 -28.916 1.00 95.44 228 CYS A C 1
ATOM 1816 O O . CYS A 1 228 ? 22.946 14.482 -29.710 1.00 95.44 228 CYS A O 1
ATOM 1818 N N . CYS A 1 229 ? 23.858 13.790 -27.784 1.00 94.19 229 CYS A N 1
ATOM 1819 C CA . CYS A 1 229 ? 24.454 15.080 -27.440 1.00 94.19 229 CYS A CA 1
ATOM 1820 C C . CYS A 1 229 ? 25.706 15.427 -28.273 1.00 94.19 229 CYS A C 1
ATOM 1822 O O . CYS A 1 229 ? 26.436 14.547 -28.737 1.00 94.19 229 CYS A O 1
ATOM 1824 N N . ASP A 1 230 ? 26.001 16.719 -28.389 1.00 91.50 230 ASP A N 1
ATOM 1825 C CA . ASP A 1 230 ? 27.125 17.226 -29.194 1.00 91.50 230 ASP A CA 1
ATOM 1826 C C . ASP A 1 230 ? 28.506 16.956 -28.573 1.00 91.50 230 ASP A C 1
ATOM 1828 O O . ASP A 1 230 ? 29.529 17.094 -29.229 1.00 91.50 230 ASP A O 1
ATOM 1832 N N . ASP A 1 231 ? 28.565 16.519 -27.313 1.00 91.31 231 ASP A N 1
ATOM 1833 C CA . ASP A 1 231 ? 29.816 16.130 -26.647 1.00 91.31 231 ASP A CA 1
ATOM 1834 C C . ASP A 1 231 ? 30.381 14.785 -27.144 1.00 91.31 231 ASP A C 1
ATOM 1836 O O . ASP A 1 231 ? 31.398 14.309 -26.638 1.00 91.31 231 ASP A O 1
ATOM 1840 N N . HIS A 1 232 ? 29.689 14.139 -28.088 1.00 90.06 232 HIS A N 1
ATOM 1841 C CA . HIS A 1 232 ? 29.982 12.823 -28.662 1.00 90.06 232 HIS A CA 1
ATOM 1842 C C . HIS A 1 232 ? 30.094 11.666 -27.651 1.00 90.06 232 HIS A C 1
ATOM 1844 O O . HIS A 1 232 ? 30.358 10.526 -28.040 1.00 90.06 232 HIS A O 1
ATOM 1850 N N . TYR A 1 233 ? 29.834 11.920 -26.368 1.00 89.88 233 TYR A N 1
ATOM 1851 C CA . TYR A 1 233 ? 30.050 10.984 -25.266 1.00 89.88 233 TYR A CA 1
ATOM 1852 C C . TYR A 1 233 ? 28.779 10.723 -24.461 1.00 89.88 233 TYR A C 1
ATOM 1854 O O . TYR A 1 233 ? 28.621 9.636 -23.898 1.00 89.88 233 TYR A O 1
ATOM 1862 N N . SER A 1 234 ? 27.848 11.673 -24.449 1.00 94.38 234 SER A N 1
ATOM 1863 C CA . SER A 1 234 ? 26.600 11.585 -23.704 1.00 94.38 234 SER A CA 1
ATOM 1864 C C . SER A 1 234 ? 25.402 11.398 -24.626 1.00 94.38 234 SER A C 1
ATOM 1866 O O . SER A 1 234 ? 25.406 11.746 -25.813 1.00 94.38 234 SER A O 1
ATOM 1868 N N . CYS A 1 235 ? 24.349 10.812 -24.085 1.00 95.88 235 CYS A N 1
ATOM 1869 C CA . CYS A 1 235 ? 23.055 10.721 -24.733 1.00 95.88 235 CYS A CA 1
ATOM 1870 C C . CYS A 1 235 ? 21.934 10.868 -23.707 1.00 95.88 235 CYS A C 1
ATOM 1872 O O . CYS A 1 235 ? 22.109 10.595 -22.513 1.00 95.88 235 CYS A O 1
ATOM 1874 N N . CYS A 1 236 ? 20.784 11.308 -24.198 1.00 95.81 236 CYS A N 1
ATOM 1875 C CA . CYS A 1 236 ? 19.619 11.611 -23.391 1.00 95.81 236 CYS A CA 1
ATOM 1876 C C . CYS A 1 236 ? 18.411 10.760 -23.794 1.00 95.81 236 CYS A C 1
ATOM 1878 O O . CYS A 1 236 ? 18.266 10.429 -24.972 1.00 95.81 236 CYS A O 1
ATOM 1880 N N . PRO A 1 237 ? 17.526 10.412 -22.844 1.00 94.75 237 PRO A N 1
ATOM 1881 C CA . PRO A 1 237 ? 16.249 9.782 -23.166 1.00 94.75 237 PRO A CA 1
ATOM 1882 C C . PRO A 1 237 ? 15.408 10.652 -24.101 1.00 94.75 237 PRO A C 1
ATOM 1884 O O . PRO A 1 237 ? 15.486 11.878 -24.036 1.00 94.75 237 PRO A O 1
ATOM 1887 N N . HIS A 1 238 ? 14.558 10.021 -24.911 1.00 91.50 238 HIS A N 1
ATOM 1888 C CA . HIS A 1 238 ? 13.624 10.724 -25.796 1.00 91.50 238 HIS A CA 1
ATOM 1889 C C . HIS A 1 238 ? 12.718 11.719 -25.041 1.00 91.50 238 HIS A C 1
ATOM 1891 O O . HIS A 1 238 ? 12.450 12.806 -25.540 1.00 91.50 238 HIS A O 1
ATOM 1897 N N . ASP A 1 239 ? 12.310 11.388 -23.811 1.00 90.75 239 ASP A N 1
ATOM 1898 C CA . ASP A 1 239 ? 11.471 12.258 -22.969 1.00 90.75 239 ASP A CA 1
ATOM 1899 C C . ASP A 1 239 ? 12.221 13.486 -22.418 1.00 90.75 239 ASP A C 1
ATOM 1901 O O . ASP A 1 239 ? 11.608 14.451 -21.963 1.00 90.75 239 ASP A O 1
ATOM 1905 N N . TYR A 1 240 ? 13.556 13.466 -22.460 1.00 93.19 240 TYR A N 1
ATOM 1906 C CA . TYR A 1 240 ? 14.427 14.543 -21.987 1.00 93.19 240 TYR A CA 1
ATOM 1907 C C . TYR A 1 240 ? 15.453 14.919 -23.067 1.00 93.19 240 TYR A C 1
ATOM 1909 O O . TYR A 1 240 ? 16.652 14.773 -22.846 1.00 93.19 240 TYR A O 1
ATOM 1917 N N . PRO A 1 241 ? 15.028 15.401 -24.246 1.00 92.44 241 PRO A N 1
ATOM 1918 C CA . PRO A 1 241 ? 15.905 15.508 -25.411 1.00 92.44 241 PRO A CA 1
ATOM 1919 C C . PRO A 1 241 ? 16.930 16.649 -25.308 1.00 92.44 241 PRO A C 1
ATOM 1921 O O . PRO A 1 241 ? 17.879 16.709 -26.085 1.00 92.44 241 PRO A O 1
ATOM 1924 N N . VAL A 1 242 ? 16.768 17.588 -24.370 1.00 94.25 242 VAL A N 1
ATOM 1925 C CA . VAL A 1 242 ? 17.653 18.754 -24.267 1.00 94.25 242 VAL A CA 1
ATOM 1926 C C . VAL A 1 242 ? 18.911 18.390 -23.480 1.00 94.25 242 VAL A C 1
ATOM 1928 O O . VAL A 1 242 ? 18.876 18.272 -22.254 1.00 94.25 242 VAL A O 1
ATOM 1931 N N . CYS A 1 243 ? 20.038 18.260 -24.178 1.00 93.81 243 CYS A N 1
ATOM 1932 C CA . CYS A 1 243 ? 21.339 17.997 -23.570 1.00 93.81 243 CYS A CA 1
ATOM 1933 C C . CYS A 1 243 ? 21.896 19.232 -22.845 1.00 93.81 243 CYS A C 1
ATOM 1935 O O . CYS A 1 243 ? 22.153 20.267 -23.458 1.00 93.81 243 CYS A O 1
ATOM 1937 N N . ASN A 1 244 ? 22.171 19.101 -21.548 1.00 92.19 244 ASN A N 1
ATOM 1938 C CA . ASN A 1 244 ? 23.013 20.023 -20.793 1.00 92.19 244 ASN A CA 1
ATOM 1939 C C . ASN A 1 244 ? 24.367 19.352 -20.527 1.00 92.19 244 ASN A C 1
ATOM 1941 O O . ASN A 1 244 ? 24.584 18.723 -19.489 1.00 92.19 244 ASN A O 1
ATOM 1945 N N . VAL A 1 245 ? 25.278 19.480 -21.494 1.00 89.56 245 VAL A N 1
ATOM 1946 C CA . VAL A 1 245 ? 26.604 18.836 -21.466 1.00 89.56 245 VAL A CA 1
ATOM 1947 C C . VAL A 1 245 ? 27.478 19.325 -20.306 1.00 89.56 245 VAL A C 1
ATOM 1949 O O . VAL A 1 245 ? 28.189 18.529 -19.703 1.00 89.56 245 VAL A O 1
ATOM 1952 N N . ASN A 1 246 ? 27.361 20.601 -19.920 1.00 89.25 246 ASN A N 1
ATOM 1953 C CA . ASN A 1 246 ? 28.139 21.189 -18.824 1.00 89.25 246 ASN A CA 1
ATOM 1954 C C . ASN A 1 246 ? 27.736 20.616 -17.460 1.00 89.25 246 ASN A C 1
ATOM 1956 O O . ASN A 1 246 ? 28.585 20.389 -16.602 1.00 89.25 246 ASN A O 1
ATOM 1960 N N . ALA A 1 247 ? 26.437 20.378 -17.259 1.00 88.38 247 ALA A N 1
ATOM 1961 C CA . ALA A 1 247 ? 25.915 19.776 -16.035 1.00 88.38 247 ALA A CA 1
ATOM 1962 C C . ALA A 1 247 ? 25.878 18.236 -16.083 1.00 88.38 247 ALA A C 1
ATOM 1964 O O . ALA A 1 247 ? 25.655 17.598 -15.053 1.00 88.38 247 ALA A O 1
ATOM 1965 N N . GLY A 1 248 ? 26.071 17.626 -17.258 1.00 90.19 248 GLY A N 1
ATOM 1966 C CA . GLY A 1 248 ? 25.912 16.184 -17.464 1.00 90.19 248 GLY A CA 1
ATOM 1967 C C . GLY A 1 248 ? 24.468 15.707 -17.266 1.00 90.19 248 GLY A C 1
ATOM 1968 O O . GLY A 1 248 ? 24.241 14.597 -16.771 1.00 90.19 248 GLY A O 1
ATOM 1969 N N . THR A 1 249 ? 23.490 16.552 -17.599 1.00 93.50 249 THR A N 1
ATOM 1970 C CA . THR A 1 249 ? 22.057 16.288 -17.403 1.00 93.50 249 THR A CA 1
ATOM 1971 C C . THR A 1 249 ? 21.256 16.463 -18.689 1.00 93.50 249 THR A C 1
ATOM 1973 O O . THR A 1 249 ? 21.695 17.089 -19.649 1.00 93.50 249 THR A O 1
ATOM 1976 N N . CYS A 1 250 ? 20.064 15.880 -18.699 1.00 94.50 250 CYS A N 1
ATOM 1977 C CA . CYS A 1 250 ? 19.092 15.915 -19.777 1.00 94.50 250 CYS A CA 1
ATOM 1978 C C . CYS A 1 250 ? 17.820 16.577 -19.259 1.00 94.50 250 CYS A C 1
ATOM 1980 O O . CYS A 1 250 ? 17.310 16.202 -18.198 1.00 94.50 250 CYS A O 1
ATOM 1982 N N . LEU A 1 251 ? 17.311 17.556 -19.995 1.00 94.06 251 LEU A N 1
ATOM 1983 C CA . LEU A 1 251 ? 16.132 18.329 -19.628 1.00 94.06 251 LEU A CA 1
ATOM 1984 C C . LEU A 1 251 ? 14.993 18.043 -20.605 1.00 94.06 251 LEU A C 1
ATOM 1986 O O . LEU A 1 251 ? 15.198 17.811 -21.795 1.00 94.06 251 LEU A O 1
ATOM 1990 N N . MET A 1 252 ? 13.768 18.117 -20.098 1.00 89.81 252 MET A N 1
ATOM 1991 C CA . MET A 1 252 ? 12.558 17.997 -20.916 1.00 89.81 252 MET A CA 1
ATOM 1992 C C . MET A 1 252 ? 12.326 19.259 -21.765 1.00 89.81 252 MET A C 1
ATOM 1994 O O . MET A 1 252 ? 11.715 19.210 -22.824 1.00 89.81 252 MET A O 1
ATOM 1998 N N . SER A 1 253 ? 12.842 20.410 -21.315 1.00 87.44 253 SER A N 1
ATOM 1999 C CA . SER A 1 253 ? 12.860 21.676 -22.056 1.00 87.44 253 SER A CA 1
ATOM 2000 C C . SER A 1 253 ? 14.005 22.570 -21.558 1.00 87.44 253 SER A C 1
ATOM 2002 O O . SER A 1 253 ? 14.522 22.355 -20.462 1.00 87.44 253 SER A O 1
ATOM 2004 N N . LYS A 1 254 ? 14.396 23.591 -22.337 1.00 80.62 254 LYS A N 1
ATOM 2005 C CA . LYS A 1 254 ? 15.569 24.452 -22.058 1.00 80.62 254 LYS A CA 1
ATOM 2006 C C . LYS A 1 254 ? 15.561 25.140 -20.679 1.00 80.62 254 LYS A C 1
ATOM 2008 O O . LYS A 1 254 ? 16.633 25.431 -20.167 1.00 80.62 254 LYS A O 1
ATOM 2013 N N . ASN A 1 255 ? 14.387 25.355 -20.076 1.00 77.75 255 ASN A N 1
ATOM 2014 C CA . ASN A 1 255 ? 14.223 26.086 -18.809 1.00 77.75 255 ASN A CA 1
ATOM 2015 C C . ASN A 1 255 ? 13.647 25.221 -17.670 1.00 77.75 255 ASN A C 1
ATOM 2017 O O . ASN A 1 255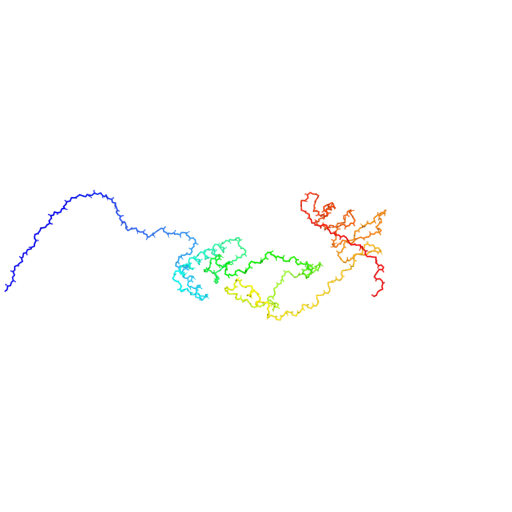 ? 13.190 25.759 -16.663 1.00 77.75 255 ASN A O 1
ATOM 2021 N N . ASN A 1 256 ? 13.611 23.893 -17.822 1.00 76.62 256 ASN A N 1
ATOM 2022 C CA . ASN A 1 256 ? 13.074 23.021 -16.779 1.00 76.62 256 ASN A CA 1
ATOM 2023 C C . ASN A 1 256 ? 14.106 22.847 -15.643 1.00 76.62 256 ASN A C 1
ATOM 2025 O O . ASN A 1 256 ? 15.224 22.413 -15.924 1.00 76.62 256 ASN A O 1
ATOM 2029 N N . PRO A 1 257 ? 13.765 23.143 -14.372 1.00 74.94 257 PRO A N 1
ATOM 2030 C CA . PRO A 1 257 ? 14.673 22.937 -13.240 1.00 74.94 257 PRO A CA 1
ATOM 2031 C C . PRO A 1 257 ? 14.913 21.454 -12.915 1.00 74.94 257 PRO A C 1
ATOM 2033 O O . PRO A 1 257 ? 15.835 21.130 -12.168 1.00 74.94 257 PRO A O 1
ATOM 2036 N N . LEU A 1 258 ? 14.089 20.549 -13.450 1.00 76.44 258 LEU A N 1
ATOM 2037 C CA . LEU A 1 258 ? 14.215 19.111 -13.257 1.00 76.44 258 LEU A CA 1
ATOM 2038 C C . LEU A 1 258 ? 14.894 18.472 -14.469 1.00 76.44 258 LEU A C 1
ATOM 2040 O O . LEU A 1 258 ? 14.398 18.541 -15.596 1.00 76.44 258 LEU A O 1
ATOM 2044 N N . GLY A 1 259 ? 16.023 17.818 -14.205 1.00 85.44 259 GLY A N 1
ATOM 2045 C CA . GLY A 1 259 ? 16.798 17.082 -15.192 1.00 85.44 259 GLY A CA 1
ATOM 2046 C C . GLY A 1 259 ? 17.156 15.687 -14.714 1.00 85.44 259 GLY A C 1
ATOM 2047 O O . GLY A 1 259 ? 17.395 15.464 -13.526 1.00 85.44 259 GLY A O 1
ATOM 2048 N N . VAL A 1 260 ? 17.217 14.748 -15.651 1.00 92.31 260 VAL A N 1
ATOM 2049 C CA . VAL A 1 260 ? 17.760 13.407 -15.410 1.00 92.31 260 VAL A CA 1
ATOM 2050 C C . VAL A 1 260 ? 19.240 13.385 -15.768 1.00 92.31 260 VAL A C 1
ATOM 2052 O O . VAL A 1 260 ? 19.727 14.224 -16.520 1.00 92.31 260 VAL A O 1
ATOM 2055 N N . LYS A 1 261 ? 19.996 12.443 -15.212 1.00 93.94 261 LYS A N 1
ATOM 2056 C CA . LYS A 1 261 ? 21.420 12.312 -15.533 1.00 93.94 261 LYS A CA 1
ATOM 2057 C C . LYS A 1 261 ? 21.593 11.796 -16.964 1.00 93.94 261 LYS A C 1
ATOM 2059 O O . LYS A 1 261 ? 20.926 10.834 -17.337 1.00 93.94 261 LYS A O 1
ATOM 2064 N N . ALA A 1 262 ? 22.511 12.390 -17.723 1.00 93.31 262 ALA A N 1
ATOM 2065 C CA . ALA A 1 262 ? 22.855 11.897 -19.052 1.00 93.31 262 ALA A CA 1
ATOM 2066 C C . ALA A 1 262 ? 23.549 10.529 -18.979 1.00 93.31 262 ALA A C 1
ATOM 2068 O O . ALA A 1 262 ? 24.313 10.242 -18.046 1.00 93.31 262 ALA A O 1
ATOM 2069 N N . LEU A 1 263 ? 23.275 9.674 -19.963 1.00 93.75 263 LEU A N 1
ATOM 2070 C CA . LEU A 1 263 ? 23.888 8.356 -20.069 1.00 93.75 263 LEU A CA 1
ATOM 2071 C C . LEU A 1 263 ? 25.136 8.434 -20.938 1.00 93.75 263 LEU A C 1
ATOM 2073 O O . LEU A 1 263 ? 25.219 9.224 -21.874 1.00 93.75 263 LEU A O 1
ATOM 2077 N N . LYS A 1 264 ? 26.115 7.591 -20.617 1.00 93.88 264 LYS A N 1
ATOM 2078 C CA . LYS A 1 264 ? 27.366 7.505 -21.367 1.00 93.88 264 LYS A CA 1
ATOM 2079 C C . LYS A 1 264 ? 27.210 6.554 -22.543 1.00 93.88 264 LYS A C 1
ATOM 2081 O O . LYS A 1 264 ? 26.673 5.456 -22.384 1.00 93.88 264 LYS A O 1
ATOM 2086 N N . ARG A 1 265 ? 27.738 6.952 -23.695 1.00 92.81 265 ARG A N 1
ATOM 2087 C CA . ARG A 1 265 ? 27.851 6.090 -24.870 1.00 92.81 265 ARG A CA 1
ATOM 2088 C C . ARG A 1 265 ? 28.949 5.049 -24.671 1.00 92.81 265 ARG A C 1
ATOM 2090 O O . ARG A 1 265 ? 29.920 5.262 -23.946 1.00 92.81 265 ARG A O 1
ATOM 2097 N N . THR A 1 266 ? 28.812 3.933 -25.372 1.00 92.62 266 THR A N 1
ATOM 2098 C CA . THR A 1 266 ? 29.871 2.929 -25.557 1.00 92.62 266 THR A CA 1
ATOM 2099 C C . THR A 1 266 ? 30.306 2.916 -27.023 1.00 92.62 266 THR A C 1
ATOM 2101 O O . THR A 1 266 ? 29.505 3.287 -27.873 1.00 92.62 266 THR A O 1
ATOM 2104 N N . PRO A 1 267 ? 31.546 2.546 -27.372 1.00 91.75 267 PRO A N 1
ATOM 2105 C CA . PRO A 1 267 ? 31.943 2.454 -28.777 1.00 91.75 267 PRO A CA 1
ATOM 2106 C C . PRO A 1 267 ? 31.137 1.364 -29.500 1.00 91.75 267 PRO A C 1
ATOM 2108 O O . PRO A 1 267 ? 30.933 0.276 -28.953 1.00 91.75 267 PRO A O 1
ATOM 2111 N N . ALA A 1 268 ? 30.681 1.648 -30.723 1.00 91.62 268 ALA A N 1
ATOM 2112 C CA . ALA A 1 268 ? 30.017 0.650 -31.555 1.00 91.62 268 ALA A CA 1
ATOM 2113 C C . ALA A 1 268 ? 30.998 -0.445 -31.984 1.00 91.62 268 ALA A C 1
ATOM 2115 O O . ALA A 1 268 ? 32.195 -0.207 -32.164 1.00 91.62 268 ALA A O 1
ATOM 2116 N N . LYS A 1 269 ? 30.487 -1.665 -32.148 1.00 89.94 269 LYS A N 1
ATOM 2117 C CA . LYS A 1 269 ? 31.309 -2.810 -32.546 1.00 89.94 269 LYS A CA 1
ATOM 2118 C C . LYS A 1 269 ? 31.368 -2.907 -34.068 1.00 89.94 269 LYS A C 1
ATOM 2120 O O . LYS A 1 269 ? 30.330 -2.733 -34.705 1.00 89.94 269 LYS A O 1
ATOM 2125 N N . PRO A 1 270 ? 32.532 -3.213 -34.662 1.00 85.19 270 PRO A N 1
ATOM 2126 C CA . PRO A 1 270 ? 32.612 -3.458 -36.090 1.00 85.19 270 PRO A CA 1
ATOM 2127 C C . PRO A 1 270 ? 31.950 -4.798 -36.456 1.00 85.19 270 PRO A C 1
ATOM 2129 O O . PRO A 1 270 ? 32.215 -5.822 -35.824 1.00 85.19 270 PRO A O 1
ATOM 2132 N N . ARG A 1 271 ? 31.128 -4.823 -37.510 1.00 75.31 271 ARG A N 1
ATOM 2133 C CA . ARG A 1 271 ? 30.333 -5.989 -37.948 1.00 75.31 271 ARG A CA 1
ATOM 2134 C C . ARG A 1 271 ? 31.186 -7.209 -38.317 1.00 75.31 271 ARG A C 1
ATOM 2136 O O . ARG A 1 271 ? 30.738 -8.337 -38.145 1.00 75.31 271 ARG A O 1
ATOM 2143 N N . TRP A 1 272 ? 32.439 -7.003 -38.730 1.00 64.12 272 TRP A N 1
ATOM 2144 C CA . TRP A 1 272 ? 33.406 -8.062 -39.062 1.00 64.12 272 TRP A CA 1
ATOM 2145 C C . TRP A 1 272 ? 33.795 -8.955 -37.869 1.00 64.12 272 TRP A C 1
ATOM 2147 O O . TRP A 1 272 ? 34.416 -9.992 -38.062 1.00 64.12 272 TRP A O 1
ATOM 2157 N N . THR A 1 273 ? 33.414 -8.587 -36.640 1.00 54.78 273 THR A N 1
ATOM 2158 C CA . THR A 1 273 ? 33.686 -9.374 -35.421 1.00 54.78 273 THR A CA 1
ATOM 2159 C C . THR A 1 273 ? 32.650 -10.465 -35.119 1.00 54.78 273 THR A C 1
ATOM 2161 O O . THR A 1 273 ? 32.812 -11.181 -34.137 1.00 54.78 273 THR A O 1
ATOM 2164 N N . PHE A 1 274 ? 31.623 -10.638 -35.963 1.00 51.12 274 PHE A N 1
ATOM 2165 C CA . PHE A 1 274 ? 30.628 -11.721 -35.848 1.00 51.12 274 PHE A CA 1
ATOM 2166 C C . PHE A 1 274 ? 30.703 -12.767 -36.976 1.00 51.12 274 PHE A C 1
ATOM 2168 O O . PHE A 1 274 ? 29.848 -13.644 -37.063 1.00 51.12 274 PHE A O 1
ATOM 2175 N N . GLY A 1 275 ? 31.724 -12.704 -37.836 1.00 51.03 275 GLY A N 1
ATOM 2176 C CA . GLY A 1 275 ? 32.039 -13.779 -38.773 1.00 51.03 275 GLY A CA 1
ATOM 2177 C C . GLY A 1 275 ? 33.098 -14.706 -38.183 1.00 51.03 275 GLY A C 1
ATOM 2178 O O . GLY A 1 275 ? 34.261 -14.316 -38.125 1.00 51.03 275 GLY A O 1
ATOM 2179 N N . SER A 1 276 ? 32.699 -15.940 -37.854 1.00 40.41 276 SER A N 1
ATOM 2180 C CA . SER A 1 276 ? 33.509 -17.095 -37.398 1.00 40.41 276 SER A CA 1
ATOM 2181 C C . SER A 1 276 ? 33.570 -17.330 -35.879 1.00 40.41 276 SER A C 1
ATOM 2183 O O . SER A 1 276 ? 34.540 -16.952 -35.226 1.00 40.41 276 SER A O 1
ATOM 2185 N N . ALA A 1 277 ? 32.553 -18.016 -35.348 1.00 35.06 277 ALA A N 1
ATOM 2186 C CA . ALA A 1 277 ? 32.666 -19.209 -34.491 1.00 35.06 277 ALA A CA 1
ATOM 2187 C C . ALA A 1 277 ? 31.264 -19.775 -34.224 1.00 35.06 277 ALA A C 1
ATOM 2189 O O . ALA A 1 277 ? 30.390 -18.983 -33.805 1.00 35.06 277 ALA A O 1
#